Protein AF-A0A9D7SA95-F1 (afdb_monomer)

Solvent-accessible surface area (backbone atoms only — not comparable to full-atom values): 13653 Å² total; per-residue (Å²): 135,87,79,90,82,87,85,91,80,91,76,90,79,78,86,81,76,84,75,82,76,80,77,77,76,78,83,74,78,76,78,72,54,65,67,62,54,49,50,47,40,51,57,26,51,59,59,16,60,64,89,44,70,75,58,32,40,54,65,43,38,74,90,79,53,41,44,55,47,53,31,71,68,35,53,53,20,35,51,35,36,52,47,39,61,24,42,65,40,56,47,74,75,77,73,44,75,44,70,71,56,14,55,23,10,15,30,22,9,41,26,31,54,57,60,76,48,89,58,54,74,58,60,84,84,44,50,59,58,45,74,52,11,38,52,31,28,57,43,27,45,77,36,72,86,25,24,56,39,56,18,55,50,48,35,54,50,29,75,61,82,94,30,75,83,30,59,47,30,50,46,71,58,32,85,57,41,48,48,43,25,49,15,39,41,96,38,7,19,19,33,40,47,68,53,76,57,85,64,81,70,75,84,64,58,78,50,42,38,42,79,39,88,75,88,67,66,73,91,72,56,32,79,92,69,65,63,50,77,48,48,85,87,64,84,130

pLDDT: mean 85.28, std 20.69, range [30.77, 98.94]

Structure (mmCIF, N/CA/C/O backbone):
data_AF-A0A9D7SA95-F1
#
_entry.id   AF-A0A9D7SA95-F1
#
loop_
_atom_site.group_PDB
_atom_site.id
_atom_site.type_symbol
_atom_site.label_atom_id
_atom_site.label_alt_id
_atom_site.label_comp_id
_atom_site.label_asym_id
_atom_site.label_entity_id
_atom_site.label_seq_id
_atom_site.pdbx_PDB_ins_code
_atom_site.Cartn_x
_atom_site.Cartn_y
_atom_site.Cartn_z
_atom_site.occupancy
_atom_site.B_iso_or_equiv
_atom_site.auth_seq_id
_atom_site.auth_comp_id
_atom_site.auth_asym_id
_atom_site.auth_atom_id
_atom_site.pdbx_PDB_model_num
ATOM 1 N N . MET A 1 1 ? 19.873 -14.145 -106.146 1.00 33.25 1 MET A N 1
ATOM 2 C CA . MET A 1 1 ? 21.160 -14.873 -106.082 1.00 33.25 1 MET A CA 1
ATOM 3 C C . MET A 1 1 ? 21.864 -14.522 -104.780 1.00 33.25 1 MET A C 1
ATOM 5 O O . MET A 1 1 ? 22.162 -13.354 -104.611 1.00 33.25 1 MET A O 1
ATOM 9 N N . ASN A 1 2 ? 22.111 -15.539 -103.937 1.00 33.34 2 ASN A N 1
ATOM 10 C CA . ASN A 1 2 ? 23.148 -15.664 -102.888 1.00 33.34 2 ASN A CA 1
ATOM 11 C C . ASN A 1 2 ? 23.186 -14.618 -101.747 1.00 33.34 2 ASN A C 1
ATOM 13 O O . ASN A 1 2 ? 23.214 -13.430 -101.999 1.00 33.34 2 ASN A O 1
ATOM 17 N N . LYS A 1 3 ? 23.291 -14.961 -100.457 1.00 33.97 3 LYS A N 1
ATOM 18 C CA . LYS A 1 3 ? 23.626 -16.220 -99.771 1.00 33.97 3 LYS A CA 1
ATOM 19 C C . LYS A 1 3 ? 23.174 -16.114 -98.302 1.00 33.97 3 LYS A C 1
ATOM 21 O O . LYS A 1 3 ? 23.322 -15.068 -97.682 1.00 33.97 3 LYS A O 1
ATOM 26 N N . PHE A 1 4 ? 22.688 -17.228 -97.762 1.00 34.56 4 PHE A N 1
ATOM 27 C CA . PHE A 1 4 ? 22.546 -17.507 -96.331 1.00 34.56 4 PHE A CA 1
ATOM 28 C C . PHE A 1 4 ? 23.917 -17.547 -95.625 1.00 34.56 4 PHE A C 1
ATOM 30 O O . PHE A 1 4 ? 24.853 -18.115 -96.188 1.00 34.56 4 PHE A O 1
ATOM 37 N N . ASN A 1 5 ? 24.001 -17.075 -94.371 1.00 35.66 5 ASN A N 1
ATOM 38 C CA . ASN A 1 5 ? 24.443 -17.914 -93.243 1.00 35.66 5 ASN A CA 1
ATOM 39 C C . ASN A 1 5 ? 24.203 -17.289 -91.850 1.00 35.66 5 ASN A C 1
AT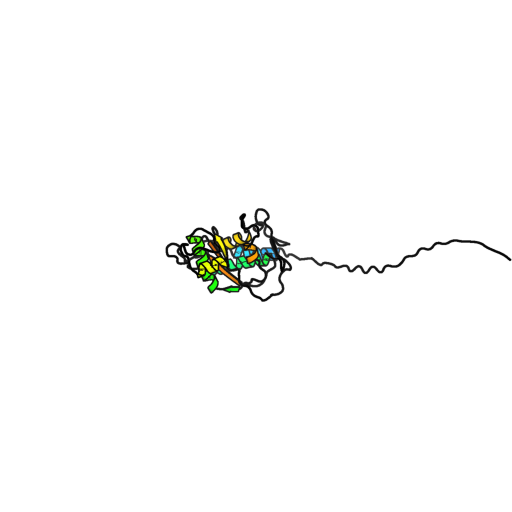OM 41 O O . ASN A 1 5 ? 24.350 -16.093 -91.638 1.00 35.66 5 ASN A O 1
ATOM 45 N N . LYS A 1 6 ? 23.812 -18.191 -90.940 1.00 36.66 6 LYS A N 1
ATOM 46 C CA . LYS A 1 6 ? 23.443 -18.102 -89.515 1.00 36.66 6 LYS A CA 1
ATOM 47 C C . LYS A 1 6 ? 24.425 -17.341 -88.610 1.00 36.66 6 LYS A C 1
ATOM 49 O O . LYS A 1 6 ? 25.623 -17.525 -88.763 1.00 36.66 6 LYS A O 1
ATOM 54 N N . LEU A 1 7 ? 23.910 -16.756 -87.519 1.00 33.06 7 LEU A N 1
ATOM 55 C CA . LEU A 1 7 ? 24.269 -17.194 -86.159 1.00 33.06 7 LEU A CA 1
ATOM 56 C C . LEU A 1 7 ? 23.206 -16.775 -85.123 1.00 33.06 7 LEU A C 1
ATOM 58 O O . LEU A 1 7 ? 22.694 -15.662 -85.137 1.00 33.06 7 LEU A O 1
ATOM 62 N N . ILE A 1 8 ? 22.861 -17.734 -84.264 1.00 34.56 8 ILE A N 1
ATOM 63 C CA . ILE A 1 8 ? 21.904 -17.664 -83.155 1.00 34.56 8 ILE A CA 1
ATOM 64 C C . ILE A 1 8 ? 22.602 -17.023 -81.951 1.00 34.56 8 ILE A C 1
ATOM 66 O O . ILE A 1 8 ? 23.692 -17.455 -81.584 1.00 34.56 8 ILE A O 1
ATOM 70 N N . GLY A 1 9 ? 21.954 -16.047 -81.316 1.00 30.77 9 GLY A N 1
ATOM 71 C CA . GLY A 1 9 ? 22.380 -15.462 -80.047 1.00 30.77 9 GLY A CA 1
ATOM 72 C C . GLY A 1 9 ? 21.165 -15.194 -79.169 1.00 30.77 9 GLY A C 1
ATOM 73 O O . GLY A 1 9 ? 20.436 -14.231 -79.382 1.00 30.77 9 GLY A O 1
ATOM 74 N N . ILE A 1 10 ? 20.931 -16.087 -78.209 1.00 37.72 10 ILE A N 1
ATOM 75 C CA . ILE A 1 10 ? 19.968 -15.916 -77.121 1.00 37.72 10 ILE A CA 1
ATOM 76 C C . ILE A 1 10 ? 20.568 -14.896 -76.151 1.00 37.72 10 ILE A C 1
ATOM 78 O O . ILE A 1 10 ? 21.635 -15.142 -75.594 1.00 37.72 10 ILE A O 1
ATOM 82 N N . LEU A 1 11 ? 19.880 -13.779 -75.922 1.00 34.06 11 LEU A N 1
ATOM 83 C CA . LEU A 1 11 ? 20.177 -12.868 -74.820 1.00 34.06 11 LEU A CA 1
ATOM 84 C C . LEU A 1 11 ? 18.916 -12.687 -73.976 1.00 34.06 11 LEU A C 1
ATOM 86 O O . LEU A 1 11 ? 18.024 -11.906 -74.292 1.00 34.06 11 LEU A O 1
ATOM 90 N N . PHE A 1 12 ? 18.874 -13.448 -72.882 1.00 37.00 12 PHE A N 1
ATOM 91 C CA . PHE A 1 12 ? 18.184 -13.047 -71.665 1.00 37.00 12 PHE A CA 1
ATOM 92 C C . PHE A 1 12 ? 18.859 -11.779 -71.140 1.00 37.00 12 PHE A C 1
ATOM 94 O O . PHE A 1 12 ? 20.073 -11.779 -70.952 1.00 37.00 12 PHE A O 1
ATOM 101 N N . ASN A 1 13 ? 18.090 -10.730 -70.852 1.00 33.22 13 ASN A N 1
ATOM 102 C CA . ASN A 1 13 ? 18.482 -9.777 -69.820 1.00 33.22 13 ASN A CA 1
ATOM 103 C C . ASN A 1 13 ? 17.261 -9.091 -69.191 1.00 33.22 13 ASN A C 1
ATOM 105 O O . ASN A 1 13 ? 16.718 -8.120 -69.701 1.00 33.22 13 ASN A O 1
ATOM 109 N N . SER A 1 14 ? 16.862 -9.681 -68.063 1.00 35.41 14 SER A N 1
ATOM 110 C CA . SER A 1 14 ? 16.785 -9.021 -66.756 1.00 35.41 14 SER A CA 1
ATOM 111 C C . SER A 1 14 ? 15.853 -7.813 -66.622 1.00 35.41 14 SER A C 1
ATOM 113 O O . SER A 1 14 ? 16.234 -6.664 -66.821 1.00 35.41 14 SER A O 1
ATOM 115 N N . ILE A 1 15 ? 14.639 -8.103 -66.146 1.00 37.72 15 ILE A N 1
ATOM 116 C CA . ILE A 1 15 ? 13.757 -7.147 -65.471 1.00 37.72 15 ILE A CA 1
ATOM 117 C C . ILE A 1 15 ? 14.496 -6.614 -64.236 1.00 37.72 15 ILE A C 1
ATOM 119 O O . ILE A 1 15 ? 14.761 -7.357 -63.290 1.00 37.72 15 ILE A O 1
ATOM 123 N N . VAL A 1 16 ? 14.829 -5.325 -64.243 1.00 37.19 16 VAL A N 1
ATOM 124 C CA . VAL A 1 16 ? 15.347 -4.618 -63.069 1.00 37.19 16 VAL A CA 1
ATOM 125 C C . VAL A 1 16 ? 14.179 -4.390 -62.110 1.00 37.19 16 VAL A C 1
ATOM 127 O O . VAL A 1 16 ? 13.386 -3.467 -62.285 1.00 37.19 16 VAL A O 1
ATOM 130 N N . PHE A 1 17 ? 14.053 -5.238 -61.090 1.00 36.75 17 PHE A N 1
ATOM 131 C CA . PHE A 1 17 ? 13.235 -4.923 -59.924 1.00 36.75 17 PHE A CA 1
ATOM 132 C C . PHE A 1 17 ? 13.965 -3.855 -59.103 1.00 36.75 17 PHE A C 1
ATOM 134 O O . PHE A 1 17 ? 14.974 -4.139 -58.458 1.00 36.75 17 PHE A O 1
ATOM 141 N N . PHE A 1 18 ? 13.446 -2.627 -59.105 1.00 38.22 18 PHE A N 1
ATOM 142 C CA . PHE A 1 18 ? 13.780 -1.635 -58.084 1.00 38.22 18 PHE A CA 1
ATOM 143 C C . PHE A 1 18 ? 13.200 -2.113 -56.747 1.00 38.22 18 PHE A C 1
ATOM 145 O O . PHE A 1 18 ? 12.077 -1.785 -56.367 1.00 38.22 18 PHE A O 1
ATOM 152 N N . GLY A 1 19 ? 13.962 -2.948 -56.044 1.00 35.47 19 GLY A N 1
ATOM 153 C CA . GLY A 1 19 ? 13.699 -3.284 -54.655 1.00 35.47 19 GLY A CA 1
ATOM 154 C C . GLY A 1 19 ? 13.978 -2.064 -53.787 1.00 35.47 19 GLY A C 1
ATOM 155 O O . GLY A 1 19 ? 15.113 -1.839 -53.380 1.00 35.47 19 GLY A O 1
ATOM 156 N N . PHE A 1 20 ? 12.948 -1.273 -53.491 1.00 41.06 20 PHE A N 1
ATOM 157 C CA . PHE A 1 20 ? 12.983 -0.360 -52.352 1.00 41.06 20 PHE A CA 1
ATOM 158 C C . PHE A 1 20 ? 12.983 -1.214 -51.078 1.00 41.06 20 PHE A C 1
ATOM 160 O O . PHE A 1 20 ? 11.934 -1.577 -50.549 1.00 41.06 20 PHE A O 1
ATOM 167 N N . SER A 1 21 ? 14.167 -1.572 -50.584 1.00 41.41 21 SER A N 1
ATOM 168 C CA . SER A 1 21 ? 14.307 -2.048 -49.214 1.00 41.41 21 SER A CA 1
ATOM 169 C C . SER A 1 21 ? 14.112 -0.847 -48.290 1.00 41.41 21 SER A C 1
ATOM 171 O O . SER A 1 21 ? 15.043 -0.072 -48.065 1.00 41.41 21 SER A O 1
ATOM 173 N N . LEU A 1 22 ? 12.899 -0.665 -47.760 1.00 40.03 22 LEU A N 1
ATOM 174 C CA . LEU A 1 22 ? 12.733 0.123 -46.543 1.00 40.03 22 LEU A CA 1
ATOM 175 C C . LEU A 1 22 ? 13.435 -0.635 -45.415 1.00 40.03 22 LEU A C 1
ATOM 177 O O . LEU A 1 22 ? 12.872 -1.539 -44.799 1.00 40.03 22 LEU A O 1
ATOM 181 N N . SER A 1 23 ? 14.680 -0.263 -45.148 1.00 40.78 23 SER A N 1
ATOM 182 C CA . SER A 1 23 ? 15.370 -0.625 -43.919 1.00 40.78 23 SER A CA 1
ATOM 183 C C . SER A 1 23 ? 14.670 0.111 -42.777 1.00 40.78 23 SER A C 1
ATOM 185 O O . SER A 1 23 ? 15.018 1.243 -42.450 1.00 40.78 23 SER A O 1
ATOM 187 N N . TYR A 1 24 ? 13.651 -0.502 -42.174 1.00 36.47 24 TYR A N 1
ATOM 188 C CA . TYR A 1 24 ? 13.193 -0.087 -40.853 1.00 36.47 24 TYR A CA 1
ATOM 189 C C . TYR A 1 24 ? 14.304 -0.453 -39.867 1.00 36.47 24 TYR A C 1
ATOM 191 O O . TYR A 1 24 ? 14.357 -1.561 -39.334 1.00 36.47 24 TYR A O 1
ATOM 199 N N . THR A 1 25 ? 15.240 0.465 -39.644 1.00 36.72 25 THR A N 1
ATOM 200 C CA . THR A 1 25 ? 16.120 0.392 -38.484 1.00 36.72 25 THR A CA 1
ATOM 201 C C . THR A 1 25 ? 15.257 0.648 -37.257 1.00 36.72 25 THR A C 1
ATOM 203 O O . THR A 1 25 ? 14.974 1.782 -36.877 1.00 36.72 25 THR A O 1
ATOM 206 N N . TYR A 1 26 ? 14.795 -0.431 -36.627 1.00 37.78 26 TYR A N 1
ATOM 207 C CA . TYR A 1 26 ? 14.307 -0.364 -35.260 1.00 37.78 26 TYR A CA 1
ATOM 208 C C . TYR A 1 26 ? 15.508 -0.009 -34.379 1.00 37.78 26 TYR A C 1
ATOM 210 O O . TYR A 1 26 ? 16.288 -0.870 -33.976 1.00 37.78 26 TYR A O 1
ATOM 218 N N . SER A 1 27 ? 15.712 1.288 -34.141 1.00 40.12 27 SER A N 1
ATOM 219 C CA . SER A 1 27 ? 16.644 1.754 -33.122 1.00 40.12 27 SER A CA 1
ATOM 220 C C . SER A 1 27 ? 16.057 1.397 -31.761 1.00 40.12 27 SER A C 1
ATOM 222 O O . SER A 1 27 ? 15.297 2.159 -31.167 1.00 40.12 27 SER A O 1
ATOM 224 N N . GLN A 1 28 ? 16.373 0.200 -31.278 1.00 43.66 28 GLN A N 1
ATOM 225 C CA . GLN A 1 28 ? 16.179 -0.173 -29.883 1.00 43.66 28 GLN A CA 1
ATOM 226 C C . GLN A 1 28 ? 17.533 -0.250 -29.187 1.00 43.66 28 GLN A C 1
ATOM 228 O O . GLN A 1 28 ? 17.882 -1.253 -28.578 1.00 43.66 28 GLN A O 1
ATOM 233 N N . SER A 1 29 ? 18.311 0.831 -29.232 1.00 44.84 29 SER A N 1
ATOM 234 C CA . SER A 1 29 ? 19.284 1.050 -28.164 1.00 44.84 29 SER A CA 1
ATOM 235 C C . SER A 1 29 ? 18.560 1.759 -27.021 1.00 44.84 29 SER A C 1
ATOM 237 O O . SER A 1 29 ? 18.687 2.969 -26.826 1.00 44.84 29 SER A O 1
ATOM 239 N N . SER A 1 30 ? 17.747 1.025 -26.258 1.00 56.47 30 SER A N 1
ATOM 240 C CA . SER A 1 30 ? 17.409 1.486 -24.914 1.00 56.47 30 SER A CA 1
ATOM 241 C C . SER A 1 30 ? 18.709 1.456 -24.113 1.00 56.47 30 SER A C 1
ATOM 243 O O . SER A 1 30 ? 19.090 0.415 -23.581 1.00 56.47 30 SER A O 1
ATOM 245 N N . ASN A 1 31 ? 19.432 2.577 -24.094 1.00 58.66 31 ASN A N 1
ATOM 246 C CA . ASN A 1 31 ? 20.641 2.745 -23.298 1.00 58.66 31 ASN A CA 1
ATOM 247 C C . ASN A 1 31 ? 20.245 2.720 -21.819 1.00 58.66 31 ASN A C 1
ATOM 249 O O . ASN A 1 31 ? 20.000 3.754 -21.198 1.00 58.66 31 ASN A O 1
ATOM 253 N N . PHE A 1 32 ? 20.115 1.519 -21.260 1.00 68.38 32 PHE A N 1
ATOM 254 C CA . PHE A 1 32 ? 19.920 1.333 -19.834 1.00 68.38 32 PHE A CA 1
ATOM 255 C C . PHE A 1 32 ? 21.194 1.810 -19.130 1.00 68.38 32 PHE A C 1
ATOM 257 O O . PHE A 1 32 ? 22.234 1.162 -19.198 1.00 68.38 32 PHE A O 1
ATOM 264 N N . ASN A 1 33 ? 21.130 2.970 -18.480 1.00 85.00 33 ASN A N 1
ATOM 265 C CA . ASN A 1 33 ? 22.243 3.496 -17.699 1.00 85.00 33 ASN A CA 1
ATOM 266 C C . ASN A 1 33 ? 22.257 2.809 -16.326 1.00 85.00 33 ASN A C 1
ATOM 268 O O . ASN A 1 33 ? 21.423 3.115 -15.471 1.00 85.00 33 ASN A O 1
ATOM 272 N N . ARG A 1 34 ? 23.204 1.886 -16.122 1.00 88.25 34 ARG A N 1
ATOM 273 C CA . ARG A 1 34 ? 23.362 1.129 -14.872 1.00 88.25 34 ARG A CA 1
ATOM 274 C C . ARG A 1 34 ? 23.421 2.030 -13.636 1.00 88.25 34 ARG A C 1
ATOM 276 O O . ARG A 1 34 ? 22.787 1.703 -12.637 1.00 88.25 34 ARG A O 1
ATOM 283 N N . ASP A 1 35 ? 24.119 3.158 -13.715 1.00 90.94 35 ASP A N 1
ATOM 284 C CA . ASP A 1 35 ? 24.316 4.065 -12.581 1.00 90.94 35 ASP A CA 1
ATOM 285 C C . ASP A 1 35 ? 23.009 4.755 -12.191 1.00 90.94 35 ASP A C 1
ATOM 287 O O . ASP A 1 35 ? 22.700 4.876 -11.010 1.00 90.94 35 ASP A O 1
ATOM 291 N N . SER A 1 36 ? 22.174 5.118 -13.170 1.00 88.56 36 SER A N 1
ATOM 292 C CA . SER A 1 36 ? 20.834 5.656 -12.903 1.00 88.56 36 SER A CA 1
ATOM 293 C C . SER A 1 36 ? 19.919 4.622 -12.234 1.00 88.56 36 SER A C 1
ATOM 295 O O . SER A 1 36 ? 19.183 4.965 -11.306 1.00 88.56 36 SER A O 1
ATOM 297 N N . PHE A 1 37 ? 19.981 3.352 -12.657 1.00 90.56 37 PHE A N 1
ATOM 298 C CA . PHE A 1 37 ? 19.236 2.265 -12.006 1.00 90.56 37 PHE A CA 1
ATOM 299 C C . PHE A 1 37 ? 19.713 2.029 -10.573 1.00 90.56 37 PHE A C 1
ATOM 301 O O . PHE A 1 37 ? 18.886 1.900 -9.671 1.00 90.56 37 PHE A O 1
ATOM 308 N N . TYR A 1 38 ? 21.029 2.003 -10.365 1.00 92.12 38 TYR A N 1
ATOM 309 C CA . TYR A 1 38 ? 21.626 1.842 -9.044 1.00 92.12 38 TYR A CA 1
ATOM 310 C C . TYR A 1 38 ? 21.260 3.008 -8.120 1.00 92.12 38 TYR A C 1
ATOM 312 O O . TYR A 1 38 ? 20.755 2.787 -7.025 1.00 92.12 38 TYR A O 1
ATOM 320 N N . TYR A 1 39 ? 21.392 4.249 -8.591 1.00 93.62 39 TYR A N 1
ATOM 321 C CA . TYR A 1 39 ? 21.005 5.435 -7.830 1.00 93.62 39 TYR A CA 1
ATOM 322 C C . TYR A 1 39 ? 19.523 5.418 -7.437 1.00 93.62 39 TYR A C 1
ATOM 324 O O . TYR A 1 39 ? 19.180 5.749 -6.303 1.00 93.62 39 TYR A O 1
ATOM 332 N N . ASN A 1 40 ? 18.632 4.998 -8.342 1.00 93.50 40 ASN A N 1
ATOM 333 C CA . ASN A 1 40 ? 17.207 4.870 -8.038 1.00 93.50 40 ASN A CA 1
ATOM 334 C C . ASN A 1 40 ? 16.927 3.760 -7.007 1.00 93.50 40 ASN A C 1
ATOM 336 O O . ASN A 1 40 ? 16.061 3.928 -6.151 1.00 93.50 40 ASN A O 1
ATOM 340 N N . TYR A 1 41 ? 17.658 2.644 -7.068 1.00 96.25 41 TYR A N 1
ATOM 341 C CA . TYR A 1 41 ? 17.580 1.579 -6.066 1.00 96.25 41 TYR A CA 1
ATOM 342 C C . TYR A 1 41 ? 18.006 2.082 -4.681 1.00 96.25 41 TYR A C 1
ATOM 344 O O . TYR A 1 41 ? 17.222 1.993 -3.739 1.00 96.25 41 TYR A O 1
ATOM 352 N N . GLU A 1 42 ? 19.184 2.692 -4.566 1.00 96.94 42 GLU A N 1
ATOM 353 C CA . GLU A 1 42 ? 19.678 3.265 -3.307 1.00 96.94 42 GLU A CA 1
ATOM 354 C C . GLU A 1 42 ? 18.713 4.327 -2.759 1.00 96.94 42 GLU A C 1
ATOM 356 O O . GLU A 1 42 ? 18.257 4.258 -1.618 1.00 96.94 42 GLU A O 1
ATOM 361 N N . THR A 1 43 ? 18.325 5.284 -3.602 1.00 96.69 43 THR A N 1
ATOM 362 C CA . THR A 1 43 ? 17.532 6.441 -3.171 1.00 96.69 43 THR A CA 1
ATOM 363 C C . THR A 1 43 ? 16.091 6.074 -2.840 1.00 96.69 43 THR A C 1
ATOM 365 O O . THR A 1 43 ? 15.565 6.539 -1.833 1.00 96.69 43 THR A O 1
ATOM 368 N N . ASN A 1 44 ? 15.427 5.268 -3.677 1.00 97.06 44 ASN A N 1
ATOM 369 C CA . ASN A 1 44 ? 13.984 5.043 -3.563 1.00 97.06 44 ASN A CA 1
ATOM 370 C C . ASN A 1 44 ? 13.610 3.655 -3.054 1.00 97.06 44 ASN A C 1
ATOM 372 O O . ASN A 1 44 ? 12.585 3.537 -2.386 1.00 97.06 44 ASN A O 1
ATOM 376 N N . PHE A 1 45 ? 14.397 2.608 -3.316 1.00 97.88 45 PHE A N 1
ATOM 377 C CA . PHE A 1 45 ? 14.143 1.305 -2.702 1.00 97.88 45 PHE A CA 1
ATOM 378 C C . PHE A 1 45 ? 14.735 1.255 -1.294 1.00 97.88 45 PHE A C 1
ATOM 380 O O . PHE A 1 45 ? 13.973 1.122 -0.346 1.00 97.88 45 PHE A O 1
ATOM 387 N N . LEU A 1 46 ? 16.045 1.429 -1.112 1.00 97.88 46 LEU A N 1
ATOM 388 C CA . LEU A 1 46 ? 16.633 1.394 0.235 1.00 97.88 46 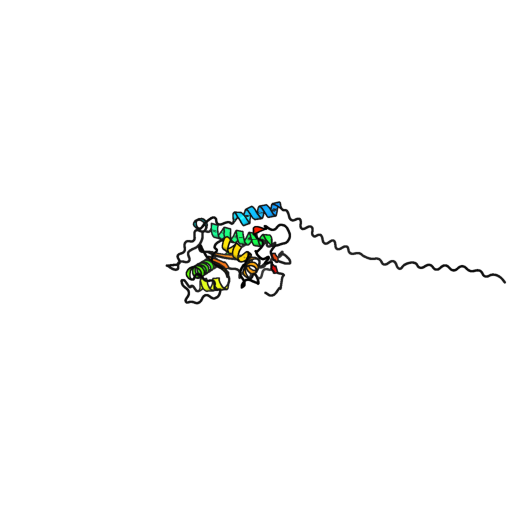LEU A CA 1
ATOM 389 C C . LEU A 1 46 ? 16.227 2.620 1.067 1.00 97.88 46 LEU A C 1
ATOM 391 O O . LEU A 1 46 ? 15.834 2.485 2.224 1.00 97.88 46 LEU A O 1
ATOM 395 N N . GLY A 1 47 ? 16.202 3.814 0.466 1.00 98.12 47 GLY A N 1
ATOM 396 C CA . GLY A 1 47 ? 15.784 5.039 1.163 1.00 98.12 47 GLY A CA 1
ATOM 397 C C . GLY A 1 47 ? 14.343 5.020 1.696 1.00 98.12 47 GLY A C 1
ATOM 398 O O . GLY A 1 47 ? 14.040 5.719 2.667 1.00 98.12 47 GLY A O 1
ATOM 399 N N . SER A 1 48 ? 13.472 4.171 1.139 1.00 98.38 48 SER A N 1
ATOM 400 C CA . SER A 1 48 ? 12.089 4.009 1.604 1.00 98.38 48 SER A CA 1
ATOM 401 C C . SER A 1 48 ? 11.890 2.881 2.621 1.00 98.38 48 SER A C 1
ATOM 403 O O . SER A 1 48 ? 10.760 2.467 2.885 1.00 98.38 48 SER A O 1
ATOM 405 N N . GLU A 1 49 ? 12.958 2.308 3.175 1.00 98.50 49 GLU A N 1
ATOM 406 C CA . GLU A 1 49 ? 12.847 1.326 4.259 1.00 98.50 49 GLU A CA 1
ATOM 407 C C . GLU A 1 49 ? 12.400 2.000 5.552 1.00 98.50 49 GLU A C 1
ATOM 409 O O . GLU A 1 49 ? 13.003 2.973 5.999 1.00 98.50 49 GLU A O 1
ATOM 414 N N . ILE A 1 50 ? 11.336 1.485 6.162 1.00 98.62 50 ILE A N 1
ATOM 415 C CA . ILE A 1 50 ? 10.919 1.857 7.518 1.00 98.62 50 ILE A CA 1
ATOM 416 C C . ILE A 1 50 ? 11.646 0.908 8.467 1.00 98.62 50 ILE A C 1
ATOM 418 O O . ILE A 1 50 ? 11.376 -0.291 8.445 1.00 98.62 50 ILE A O 1
ATOM 422 N N . LYS A 1 51 ? 12.592 1.434 9.244 1.00 97.31 51 LYS A N 1
ATOM 423 C CA . LYS A 1 51 ? 13.607 0.629 9.942 1.00 97.31 51 LYS A CA 1
ATOM 424 C C . LYS A 1 51 ? 13.027 -0.272 11.026 1.00 97.31 51 LYS A C 1
ATOM 426 O O . LYS A 1 51 ? 13.510 -1.379 11.230 1.00 97.31 51 LYS A O 1
ATOM 431 N N . ASP A 1 52 ? 12.002 0.210 11.713 1.00 97.88 52 ASP A N 1
ATOM 432 C CA . ASP A 1 52 ? 11.388 -0.459 12.851 1.00 97.88 52 ASP A CA 1
ATOM 433 C C . ASP A 1 52 ? 9.976 0.094 13.117 1.00 97.88 52 ASP A C 1
ATOM 435 O O . ASP A 1 52 ? 9.482 0.998 12.431 1.00 97.88 52 ASP A O 1
ATOM 439 N N . LEU A 1 53 ? 9.307 -0.470 14.125 1.00 97.56 53 LEU A N 1
ATOM 440 C CA . LEU A 1 53 ? 7.979 -0.027 14.550 1.00 97.56 53 LEU A CA 1
ATOM 441 C C . LEU A 1 53 ? 7.992 1.362 15.207 1.00 97.56 53 LEU A C 1
ATOM 443 O O . LEU A 1 53 ? 6.949 2.012 15.247 1.00 97.56 53 LEU A O 1
ATOM 447 N N . PHE A 1 54 ? 9.148 1.835 15.682 1.00 98.00 54 PHE A N 1
ATOM 448 C CA . PHE A 1 54 ? 9.285 3.188 16.215 1.00 98.00 54 PHE A CA 1
ATOM 449 C C . PHE A 1 54 ? 9.242 4.225 15.085 1.00 98.00 54 PHE A C 1
ATOM 451 O O . PHE A 1 54 ? 8.561 5.237 15.209 1.00 98.00 54 PHE A O 1
ATOM 458 N N . GLU A 1 55 ? 9.878 3.959 13.943 1.00 97.94 55 GLU A N 1
ATOM 459 C CA . GLU A 1 55 ? 9.769 4.810 12.755 1.00 97.94 55 GLU A CA 1
ATOM 460 C C . GLU A 1 55 ? 8.379 4.721 12.105 1.00 97.94 55 GLU A C 1
ATOM 462 O O . GLU A 1 55 ? 7.855 5.737 11.632 1.00 97.94 55 GLU A O 1
ATOM 467 N N . LEU A 1 56 ? 7.752 3.535 12.117 1.00 98.44 56 LEU A N 1
ATOM 468 C CA . LEU A 1 56 ? 6.346 3.388 11.728 1.00 98.44 56 LEU A CA 1
ATOM 469 C C . LEU A 1 56 ? 5.449 4.278 12.600 1.00 98.44 56 LEU A C 1
ATOM 471 O O . LEU A 1 56 ? 4.597 4.990 12.071 1.00 98.44 56 LEU A O 1
ATOM 475 N N . ASN A 1 57 ? 5.675 4.250 13.916 1.00 98.31 57 ASN A N 1
ATOM 476 C CA . ASN A 1 57 ? 4.945 4.999 14.936 1.00 98.31 57 ASN A CA 1
ATOM 477 C C . ASN A 1 57 ? 3.422 4.860 14.803 1.00 98.31 57 ASN A C 1
ATOM 479 O O . ASN A 1 57 ? 2.701 5.856 14.737 1.00 98.31 57 ASN A O 1
ATOM 483 N N . TRP A 1 58 ? 2.934 3.623 14.693 1.00 98.62 58 TRP A N 1
ATOM 484 C CA . TRP A 1 58 ? 1.497 3.385 14.668 1.00 98.62 58 TRP A CA 1
ATOM 485 C C . TRP A 1 58 ? 0.884 3.680 16.045 1.00 98.62 58 TRP A C 1
ATOM 487 O O . TRP A 1 58 ? 1.280 3.080 17.041 1.00 98.62 58 TRP A O 1
ATOM 497 N N . THR A 1 59 ? -0.089 4.590 16.099 1.00 98.56 59 THR A N 1
ATOM 498 C CA . THR A 1 59 ? -0.691 5.097 17.350 1.00 98.56 59 THR A CA 1
ATOM 499 C C . THR A 1 59 ? -2.000 4.405 17.744 1.00 98.56 59 THR A C 1
ATOM 501 O O . THR A 1 59 ? -2.648 4.804 18.712 1.00 98.56 59 THR A O 1
ATOM 504 N N . GLY A 1 60 ? -2.425 3.393 16.985 1.00 98.25 60 GLY A N 1
ATOM 505 C CA . GLY A 1 60 ? -3.699 2.711 17.200 1.00 98.25 60 GLY A CA 1
ATOM 506 C C . GLY A 1 60 ? -3.672 1.649 18.299 1.00 98.25 60 GLY A C 1
ATOM 507 O O . GLY A 1 60 ? -2.634 1.277 18.844 1.00 98.25 60 GLY A O 1
ATOM 508 N N . ASN A 1 61 ? -4.856 1.130 18.620 1.00 98.50 61 ASN A N 1
ATOM 509 C CA . ASN A 1 61 ? -5.060 0.113 19.641 1.00 98.50 61 ASN A CA 1
ATOM 510 C C . ASN A 1 61 ? -6.233 -0.809 19.271 1.00 98.50 61 ASN A C 1
ATOM 512 O O . ASN A 1 61 ? -7.374 -0.374 19.121 1.00 98.50 61 ASN A O 1
ATOM 516 N N . VAL A 1 62 ? -5.952 -2.111 19.168 1.00 98.56 62 VAL A N 1
ATOM 517 C CA . VAL A 1 62 ? -6.946 -3.140 18.808 1.00 98.56 62 VAL A CA 1
ATOM 518 C C . VAL A 1 62 ? -7.992 -3.366 19.899 1.00 98.56 62 VAL A C 1
ATOM 520 O O . VAL A 1 62 ? -9.126 -3.726 19.596 1.00 98.56 62 VAL A O 1
ATOM 523 N N . ASN A 1 63 ? -7.641 -3.196 21.172 1.00 98.19 63 ASN A N 1
ATOM 524 C CA . ASN A 1 63 ? -8.553 -3.480 22.279 1.00 98.19 63 ASN A CA 1
ATOM 525 C C . ASN A 1 63 ? -9.627 -2.404 22.424 1.00 98.19 63 ASN A C 1
ATOM 527 O O . ASN A 1 63 ? -10.773 -2.744 22.697 1.00 98.19 63 ASN A O 1
ATOM 531 N N . SER A 1 64 ? -9.273 -1.140 22.189 1.00 98.31 64 SER A N 1
ATOM 532 C CA . SER A 1 64 ? -10.208 -0.009 22.202 1.00 98.31 64 SER A CA 1
ATOM 533 C C . SER A 1 64 ? -10.722 0.388 20.814 1.00 98.31 64 SER A C 1
ATOM 535 O O . SER A 1 64 ? -11.448 1.369 20.700 1.00 98.31 64 SER A O 1
ATOM 537 N N . CYS A 1 65 ? -10.359 -0.356 19.764 1.00 98.56 65 CYS A N 1
ATOM 538 C CA . CYS A 1 65 ? -10.715 -0.067 18.372 1.00 98.56 65 CYS A CA 1
ATOM 539 C C . CYS A 1 65 ? -10.374 1.358 17.912 1.00 98.56 65 CYS A C 1
ATOM 541 O O . CYS A 1 65 ? -11.108 1.976 17.146 1.00 98.56 65 CYS A O 1
ATOM 543 N N . ILE A 1 66 ? -9.223 1.859 18.354 1.00 98.62 66 ILE A N 1
ATOM 544 C CA . ILE A 1 66 ? -8.664 3.128 17.890 1.00 98.62 66 ILE A CA 1
ATOM 545 C C . ILE A 1 66 ? -7.773 2.814 16.690 1.00 98.62 66 ILE A C 1
ATOM 547 O O . ILE A 1 66 ? -6.743 2.158 16.850 1.00 98.62 66 ILE A O 1
ATOM 551 N N . SER A 1 67 ? -8.148 3.241 15.483 1.00 98.38 67 SER A N 1
ATOM 552 C CA . SER A 1 67 ? -7.356 2.968 14.271 1.00 98.38 67 SER A CA 1
ATOM 553 C C . SER A 1 67 ? -5.999 3.670 14.298 1.00 98.38 67 SER A C 1
ATOM 555 O O . SER A 1 67 ? -5.003 3.095 13.843 1.00 98.38 67 SER A O 1
ATOM 557 N N . GLY A 1 68 ? -5.943 4.845 14.929 1.00 98.00 68 GLY A N 1
ATOM 558 C CA . GLY A 1 68 ? -4.738 5.658 15.056 1.00 98.00 68 GLY A CA 1
ATOM 559 C C . GLY A 1 68 ? -4.257 6.152 13.696 1.00 98.00 68 GLY A C 1
ATOM 560 O O . GLY A 1 68 ? -5.043 6.317 12.772 1.00 98.00 68 GLY A O 1
ATOM 561 N N . SER A 1 69 ? -2.956 6.366 13.572 1.00 97.56 69 SER A N 1
ATOM 562 C CA . SER A 1 69 ? -2.268 6.711 12.328 1.00 97.56 69 SER A CA 1
ATOM 563 C C . SER A 1 69 ? -0.836 6.186 12.383 1.00 97.56 69 SER A C 1
ATOM 565 O O . SER A 1 69 ? -0.367 5.794 13.452 1.00 97.56 69 SER A O 1
ATOM 567 N N . ILE A 1 70 ? -0.127 6.184 11.257 1.00 98.00 70 ILE A N 1
ATOM 568 C CA . ILE A 1 70 ? 1.336 6.029 11.238 1.00 98.00 70 ILE A CA 1
ATOM 569 C C . ILE A 1 70 ? 2.000 7.404 11.115 1.00 98.00 70 ILE A C 1
ATOM 571 O O . ILE A 1 70 ? 1.334 8.412 10.863 1.00 98.00 70 ILE A O 1
ATOM 575 N N . SER A 1 71 ? 3.318 7.476 11.302 1.00 97.12 71 SER A N 1
ATOM 576 C CA . SER A 1 71 ? 4.039 8.739 11.131 1.00 97.12 71 SER A CA 1
ATOM 577 C C . SER A 1 71 ? 3.945 9.251 9.688 1.00 97.12 71 SER A C 1
ATOM 579 O O . SER A 1 71 ? 3.927 8.477 8.727 1.00 97.12 71 SER A O 1
ATOM 581 N N . LYS A 1 72 ? 3.984 10.579 9.516 1.00 95.69 72 LYS A N 1
ATOM 582 C CA . LYS A 1 72 ? 4.097 11.211 8.190 1.00 95.69 72 LYS A CA 1
ATOM 583 C C . LYS A 1 72 ? 5.278 10.642 7.392 1.00 95.69 72 LYS A C 1
ATOM 585 O O . LYS A 1 72 ? 5.134 10.312 6.220 1.00 95.69 72 LYS A O 1
ATOM 590 N N . LYS A 1 73 ? 6.418 10.437 8.059 1.00 96.94 73 LYS A N 1
ATOM 591 C CA . LYS A 1 73 ? 7.620 9.845 7.462 1.00 96.94 73 LYS A CA 1
ATOM 592 C C . LYS A 1 73 ? 7.380 8.415 6.964 1.00 96.94 73 LYS A C 1
ATOM 594 O O . LYS A 1 73 ? 7.854 8.050 5.892 1.00 96.94 73 LYS A O 1
ATOM 599 N N . ALA A 1 74 ? 6.646 7.599 7.719 1.00 97.75 74 ALA A N 1
ATOM 600 C CA . ALA A 1 74 ? 6.288 6.249 7.299 1.00 97.75 74 ALA A CA 1
ATOM 601 C C . ALA A 1 74 ? 5.351 6.263 6.081 1.00 97.75 74 ALA A C 1
ATOM 603 O O . ALA A 1 74 ? 5.582 5.504 5.140 1.00 97.75 74 ALA A O 1
ATOM 604 N N . HIS A 1 75 ? 4.357 7.157 6.047 1.00 95.88 75 HIS A N 1
ATOM 605 C CA . HIS A 1 75 ? 3.509 7.355 4.865 1.00 95.88 75 HIS A CA 1
ATOM 606 C C . HIS A 1 75 ? 4.323 7.751 3.625 1.00 95.88 75 HIS A C 1
ATOM 608 O O . HIS A 1 75 ? 4.185 7.125 2.573 1.00 95.88 75 HIS A O 1
ATOM 614 N N . GLU A 1 76 ? 5.212 8.740 3.748 1.00 96.31 76 GLU A N 1
ATOM 615 C CA . GLU A 1 76 ? 6.091 9.186 2.657 1.00 96.31 76 GLU A CA 1
ATOM 616 C C . GLU A 1 76 ? 6.955 8.036 2.127 1.00 96.31 76 GLU A C 1
ATOM 618 O O . GLU A 1 76 ? 7.065 7.845 0.916 1.00 96.31 76 GLU A O 1
ATOM 623 N N . LYS A 1 77 ? 7.498 7.201 3.021 1.00 98.25 77 LYS A N 1
ATOM 624 C CA . LYS A 1 77 ? 8.263 6.005 2.645 1.00 98.25 77 LYS A CA 1
ATOM 625 C C . LYS A 1 77 ? 7.408 4.948 1.941 1.00 98.25 77 LYS A C 1
ATOM 627 O O . LYS A 1 77 ? 7.865 4.350 0.969 1.00 98.25 77 LYS A O 1
ATOM 632 N N . ILE A 1 78 ? 6.161 4.723 2.356 1.00 98.19 78 ILE A N 1
ATOM 633 C CA . ILE A 1 78 ? 5.247 3.809 1.645 1.00 98.19 78 ILE A CA 1
ATOM 634 C C . ILE A 1 78 ? 5.007 4.302 0.212 1.00 98.19 78 ILE A C 1
ATOM 636 O O . ILE A 1 78 ? 5.145 3.527 -0.737 1.00 98.19 78 ILE A O 1
ATOM 640 N N . LEU A 1 79 ? 4.720 5.593 0.031 1.00 97.00 79 LEU A N 1
ATOM 641 C CA . LEU A 1 79 ? 4.558 6.185 -1.300 1.00 97.00 79 LEU A CA 1
ATOM 642 C C . LEU A 1 79 ? 5.838 6.105 -2.129 1.00 97.00 79 LEU A C 1
ATOM 644 O O . LEU A 1 79 ? 5.785 5.733 -3.301 1.00 97.00 79 LEU A O 1
ATOM 648 N N . GLN A 1 80 ? 6.992 6.389 -1.527 1.00 97.88 80 GLN A N 1
ATOM 649 C CA . GLN A 1 80 ? 8.291 6.284 -2.187 1.00 97.88 80 GLN A CA 1
ATOM 650 C C . GLN A 1 80 ? 8.580 4.843 -2.639 1.00 97.88 80 GLN A C 1
ATOM 652 O O . GLN A 1 80 ? 9.094 4.634 -3.740 1.00 97.88 80 GLN A O 1
ATOM 657 N N . ARG A 1 81 ? 8.175 3.836 -1.852 1.00 98.44 81 ARG A N 1
ATOM 658 C CA . ARG A 1 81 ? 8.269 2.420 -2.234 1.00 98.44 81 ARG A CA 1
ATOM 659 C C . ARG A 1 81 ? 7.403 2.102 -3.451 1.00 98.44 81 ARG A C 1
ATOM 661 O O . ARG A 1 81 ? 7.877 1.450 -4.382 1.00 98.44 81 ARG A O 1
ATOM 668 N N . ILE A 1 82 ? 6.150 2.564 -3.466 1.00 98.00 82 ILE A N 1
ATOM 669 C CA . ILE A 1 82 ? 5.245 2.398 -4.617 1.00 98.00 82 ILE A CA 1
ATOM 670 C C . ILE A 1 82 ? 5.844 3.087 -5.848 1.00 98.00 82 ILE A C 1
ATOM 672 O O . ILE A 1 82 ? 5.908 2.486 -6.922 1.00 98.00 82 ILE A O 1
ATOM 676 N N . PHE A 1 83 ? 6.329 4.320 -5.688 1.00 96.94 83 PHE A N 1
ATOM 677 C CA . PHE A 1 83 ? 6.976 5.081 -6.750 1.00 96.94 83 PHE A CA 1
ATOM 678 C C . PHE A 1 83 ? 8.168 4.323 -7.331 1.00 96.94 83 PHE A C 1
ATOM 680 O O . PHE A 1 83 ? 8.229 4.136 -8.544 1.00 96.94 83 PHE A O 1
ATOM 687 N N . TYR A 1 84 ? 9.055 3.786 -6.493 1.00 97.44 84 TYR A N 1
ATOM 688 C CA . TYR A 1 84 ? 10.173 2.968 -6.951 1.00 97.44 84 TYR A CA 1
ATOM 689 C C . TYR A 1 84 ? 9.718 1.809 -7.856 1.00 97.44 84 TYR A C 1
ATOM 691 O O . TYR A 1 84 ? 10.185 1.693 -8.992 1.00 97.44 84 TYR A O 1
ATOM 699 N N . PHE A 1 85 ? 8.756 0.990 -7.418 1.00 97.38 85 PHE A N 1
ATOM 700 C CA . PHE A 1 85 ? 8.273 -0.135 -8.230 1.00 97.38 85 PHE A CA 1
ATOM 701 C C . PHE A 1 85 ? 7.632 0.315 -9.543 1.00 97.38 85 PHE A C 1
ATOM 703 O O . PHE A 1 85 ? 7.794 -0.341 -10.573 1.00 97.38 85 PHE A O 1
ATOM 710 N N . ARG A 1 86 ? 6.941 1.455 -9.529 1.00 95.00 86 ARG A N 1
ATOM 711 C CA . ARG A 1 86 ? 6.374 2.072 -10.730 1.00 95.00 86 ARG A CA 1
ATOM 712 C C . ARG A 1 86 ? 7.474 2.547 -11.686 1.00 95.00 86 ARG A C 1
ATOM 714 O O . ARG A 1 86 ? 7.394 2.262 -12.881 1.00 95.00 86 ARG A O 1
ATOM 721 N N . THR A 1 87 ? 8.554 3.152 -11.187 1.00 93.62 87 THR A N 1
ATOM 722 C CA . THR A 1 87 ? 9.684 3.577 -12.036 1.00 93.62 87 THR A CA 1
ATOM 723 C C . THR A 1 87 ? 10.408 2.406 -12.700 1.00 93.62 87 THR A C 1
ATOM 725 O O . THR A 1 87 ? 10.812 2.549 -13.855 1.00 93.62 87 THR A O 1
ATOM 728 N N . LEU A 1 88 ? 10.506 1.242 -12.038 1.00 93.69 88 LEU A N 1
ATOM 729 C CA . LEU A 1 88 ? 11.113 0.034 -12.619 1.00 93.69 88 LEU A CA 1
ATOM 730 C C . LEU A 1 88 ? 10.427 -0.400 -13.912 1.00 93.69 88 LEU A C 1
ATOM 732 O O . LEU A 1 88 ? 11.083 -0.909 -14.816 1.00 93.69 88 LEU A O 1
ATOM 736 N N . VAL A 1 89 ? 9.116 -0.187 -14.011 1.00 93.06 89 VAL A N 1
ATOM 737 C CA . VAL A 1 89 ? 8.319 -0.554 -15.185 1.00 93.06 89 VAL A CA 1
ATOM 738 C C . VAL A 1 89 ? 8.047 0.629 -16.114 1.00 93.06 89 VAL A C 1
ATOM 740 O O . VAL A 1 89 ? 7.183 0.539 -16.977 1.00 93.06 89 VAL A O 1
ATOM 743 N N . GLY A 1 90 ? 8.770 1.742 -15.949 1.00 90.62 90 GLY A N 1
ATOM 744 C CA . GLY A 1 90 ? 8.669 2.923 -16.809 1.00 90.62 90 GLY A CA 1
ATOM 745 C C . GLY A 1 90 ? 7.552 3.907 -16.443 1.00 90.62 90 GLY A C 1
ATOM 746 O O . GLY A 1 90 ? 7.321 4.858 -17.185 1.00 90.62 90 GLY A O 1
ATOM 747 N N . LEU A 1 91 ? 6.876 3.732 -15.304 1.00 90.00 91 LEU A N 1
ATOM 748 C CA . LEU A 1 91 ? 5.862 4.663 -14.800 1.00 90.00 91 LEU A CA 1
ATOM 749 C C . LEU A 1 91 ? 6.522 5.701 -13.883 1.00 90.00 91 LEU A C 1
ATOM 751 O O . LEU A 1 91 ? 6.739 5.451 -12.701 1.00 90.00 91 LEU A O 1
ATOM 755 N N . LYS A 1 92 ? 6.852 6.872 -14.437 1.00 86.88 92 LYS A N 1
ATOM 756 C CA . LYS A 1 92 ? 7.634 7.920 -13.748 1.00 86.88 92 LYS A CA 1
ATOM 757 C C . LYS A 1 92 ? 6.818 9.137 -13.302 1.00 86.88 92 LYS A C 1
ATOM 759 O O . LYS A 1 92 ? 7.400 10.135 -12.888 1.00 86.88 92 LYS A O 1
ATOM 764 N N . LYS A 1 93 ? 5.485 9.085 -13.402 1.00 85.19 93 LYS A N 1
ATOM 765 C CA . LYS A 1 93 ? 4.638 10.184 -12.923 1.00 85.19 93 LYS A CA 1
ATOM 766 C C . LYS A 1 93 ? 4.788 10.318 -11.403 1.00 85.19 93 LYS A C 1
ATOM 768 O O . LYS A 1 93 ? 4.821 9.305 -10.703 1.00 85.19 93 LYS A O 1
ATOM 773 N N . HIS A 1 94 ? 4.858 11.560 -10.925 1.00 85.38 94 HIS A N 1
ATOM 774 C CA . HIS A 1 94 ? 4.750 11.872 -9.504 1.00 85.38 94 HIS A CA 1
ATOM 775 C C . HIS A 1 94 ? 3.465 11.271 -8.916 1.00 85.38 94 HIS A C 1
ATOM 777 O O . HIS A 1 94 ? 2.443 11.211 -9.606 1.00 85.38 94 HIS A O 1
ATOM 783 N N . LEU A 1 95 ? 3.546 10.794 -7.673 1.00 90.50 95 LEU A N 1
ATOM 784 C CA . LEU A 1 95 ? 2.406 10.207 -6.983 1.00 90.50 95 LEU A CA 1
ATOM 785 C C . LEU A 1 95 ? 1.740 11.241 -6.091 1.00 90.50 95 LEU A C 1
ATOM 787 O O . LEU A 1 95 ? 2.403 11.879 -5.282 1.00 90.50 95 LEU A O 1
ATOM 791 N N . GLU A 1 96 ? 0.429 11.348 -6.223 1.00 89.81 96 GLU A N 1
ATOM 792 C CA . GLU A 1 96 ? -0.406 12.145 -5.339 1.00 89.81 96 GLU A CA 1
ATOM 793 C C . GLU A 1 96 ? -0.904 11.298 -4.171 1.00 89.81 96 GLU A C 1
ATOM 795 O O . GLU A 1 96 ? -1.042 10.073 -4.271 1.00 89.81 96 GLU A O 1
ATOM 800 N N . PHE A 1 97 ? -1.196 11.972 -3.066 1.00 86.25 97 PHE A N 1
ATOM 801 C CA . PHE A 1 97 ? -1.659 11.350 -1.838 1.00 86.25 97 PHE A CA 1
ATOM 802 C C . PHE A 1 97 ? -2.951 11.988 -1.362 1.00 86.25 97 PHE A C 1
ATOM 804 O O . PHE A 1 97 ? -3.105 13.206 -1.425 1.00 86.25 97 PHE A O 1
ATOM 811 N N . ASP A 1 98 ? -3.861 11.153 -0.873 1.00 88.19 98 ASP A N 1
ATOM 812 C CA . ASP A 1 98 ? -5.105 11.599 -0.259 1.00 88.19 98 ASP A CA 1
ATOM 813 C C . ASP A 1 98 ? -5.140 11.219 1.219 1.00 88.19 98 ASP A C 1
ATOM 815 O O . ASP A 1 98 ? -5.058 10.034 1.575 1.00 88.19 98 ASP A O 1
ATOM 819 N N . GLU A 1 99 ? -5.249 12.230 2.074 1.00 91.12 99 GLU A N 1
ATOM 820 C CA . GLU A 1 99 ? -5.272 12.060 3.522 1.00 91.12 99 GLU A CA 1
ATOM 821 C C . GLU A 1 99 ? -6.588 11.431 4.002 1.00 91.12 99 GLU A C 1
ATOM 823 O O . GLU A 1 99 ? -6.561 10.534 4.845 1.00 91.12 99 GLU A O 1
ATOM 828 N N . GLU A 1 100 ? -7.729 11.799 3.410 1.00 93.62 100 GLU A N 1
ATOM 829 C CA . GLU A 1 100 ? -9.041 11.265 3.796 1.00 93.62 100 GLU A CA 1
ATOM 830 C C . GLU A 1 100 ? -9.094 9.750 3.566 1.00 93.62 100 GLU A C 1
ATOM 832 O O . GLU A 1 100 ? -9.385 8.971 4.477 1.00 93.62 100 GLU A O 1
ATOM 837 N N . TYR A 1 101 ? -8.702 9.305 2.370 1.00 96.00 101 TYR A N 1
ATOM 838 C CA . TYR A 1 101 ? -8.656 7.875 2.056 1.00 96.00 101 TYR A CA 1
ATOM 839 C C . TYR A 1 101 ? -7.587 7.125 2.853 1.00 96.00 101 TYR A C 1
ATOM 841 O O . TYR A 1 101 ? -7.683 5.904 2.995 1.00 96.00 101 TYR A O 1
ATOM 849 N N . SER A 1 102 ? -6.580 7.814 3.393 1.00 96.62 102 SER A N 1
ATOM 850 C CA . SER A 1 102 ? -5.592 7.186 4.274 1.00 96.62 102 SER A CA 1
ATOM 851 C C . SER A 1 102 ? -6.180 6.865 5.639 1.00 96.62 102 SER A C 1
ATOM 853 O O . SER A 1 102 ? -5.926 5.774 6.146 1.00 96.62 102 SER A O 1
ATOM 855 N N . ASN A 1 103 ? -7.056 7.721 6.171 1.00 98.00 103 ASN A N 1
ATOM 856 C CA . ASN A 1 103 ? -7.824 7.409 7.379 1.00 98.00 103 ASN A CA 1
ATOM 857 C C . ASN A 1 103 ? -8.718 6.178 7.162 1.00 98.00 103 ASN A C 1
ATOM 859 O O . ASN A 1 103 ? -8.735 5.268 7.988 1.00 98.00 103 ASN A O 1
ATOM 863 N N . TYR A 1 104 ? -9.375 6.067 6.002 1.00 98.62 104 TYR A N 1
ATOM 864 C CA . TYR A 1 104 ? -10.181 4.879 5.681 1.00 98.62 104 TYR A CA 1
ATOM 865 C C . TYR A 1 104 ? -9.321 3.618 5.535 1.00 98.62 104 TYR A C 1
ATOM 867 O O . TYR A 1 104 ? -9.690 2.543 6.010 1.00 98.62 104 TYR A O 1
ATOM 875 N N . CYS A 1 105 ? -8.142 3.733 4.919 1.00 98.69 105 CYS A N 1
ATOM 876 C CA . CYS A 1 105 ? -7.189 2.626 4.862 1.00 98.69 105 CYS A CA 1
ATOM 877 C C . CYS A 1 105 ? -6.679 2.231 6.255 1.00 98.69 105 CYS A C 1
ATOM 879 O O . CYS A 1 105 ? -6.413 1.057 6.494 1.00 98.69 105 CYS A O 1
ATOM 881 N N . GLN A 1 106 ? -6.536 3.183 7.174 1.00 98.81 106 GLN A N 1
ATOM 882 C CA . GLN A 1 106 ? -6.086 2.922 8.536 1.00 98.81 106 GLN A CA 1
ATOM 883 C C . GLN A 1 106 ? -7.146 2.164 9.344 1.00 98.81 106 GLN A C 1
ATOM 885 O O . GLN A 1 106 ? -6.804 1.209 10.046 1.00 98.81 106 GLN A O 1
ATOM 890 N N . ASP A 1 107 ? -8.426 2.502 9.166 1.00 98.88 107 ASP A N 1
ATOM 891 C CA . ASP A 1 107 ? -9.549 1.710 9.678 1.00 98.88 107 ASP A CA 1
ATOM 892 C C . ASP A 1 107 ? -9.531 0.284 9.108 1.00 98.88 107 ASP A C 1
ATOM 894 O O . ASP A 1 107 ? -9.633 -0.689 9.856 1.00 98.88 107 ASP A O 1
ATOM 898 N N . ALA A 1 108 ? -9.333 0.138 7.792 1.00 98.88 108 ALA A N 1
ATOM 899 C CA . ALA A 1 108 ? -9.250 -1.174 7.150 1.00 98.88 108 ALA A CA 1
ATOM 900 C C . ALA A 1 108 ? -8.078 -2.006 7.693 1.00 98.88 108 ALA A C 1
ATOM 902 O O . ALA A 1 108 ? -8.255 -3.179 8.014 1.00 98.88 108 ALA A O 1
ATOM 903 N N . ALA A 1 109 ? -6.891 -1.411 7.843 1.00 98.88 109 ALA A N 1
ATOM 904 C CA . ALA A 1 109 ? -5.731 -2.085 8.420 1.00 98.88 109 ALA A CA 1
ATOM 905 C C . ALA A 1 109 ? -6.022 -2.543 9.861 1.00 98.88 109 ALA A C 1
ATOM 907 O O . ALA A 1 109 ? -5.798 -3.706 10.199 1.00 98.88 109 ALA A O 1
ATOM 908 N N . LEU A 1 110 ? -6.622 -1.681 10.693 1.00 98.94 110 LEU A N 1
ATOM 909 C CA . LEU A 1 110 ? -7.040 -2.069 12.041 1.00 98.94 110 LEU A CA 1
ATOM 910 C C . LEU A 1 110 ? -8.013 -3.258 12.013 1.00 98.94 110 LEU A C 1
ATOM 912 O O . LEU A 1 110 ? -7.824 -4.193 12.789 1.00 98.94 110 LEU A O 1
ATOM 916 N N . MET A 1 111 ? -9.008 -3.255 11.122 1.00 98.88 111 MET A N 1
ATOM 917 C CA . MET A 1 111 ? -9.958 -4.364 10.965 1.00 98.88 111 MET A CA 1
ATOM 918 C C . MET A 1 111 ? -9.250 -5.680 10.611 1.00 98.88 111 MET A C 1
ATOM 920 O O . MET A 1 111 ? -9.505 -6.698 11.259 1.00 98.88 111 MET A O 1
ATOM 924 N N . MET A 1 112 ? -8.318 -5.670 9.650 1.00 98.88 112 MET A N 1
ATOM 925 C CA . MET A 1 112 ? -7.550 -6.870 9.282 1.00 98.88 112 MET A CA 1
ATOM 926 C C . MET A 1 112 ? -6.693 -7.368 10.455 1.00 98.88 112 MET A C 1
ATOM 928 O O . MET A 1 112 ? -6.681 -8.565 10.753 1.00 98.88 112 MET A O 1
ATOM 932 N N . LYS A 1 113 ? -6.012 -6.460 11.174 1.00 98.81 113 LYS A N 1
ATOM 933 C CA . LYS A 1 113 ? -5.219 -6.811 12.366 1.00 98.81 113 LYS A CA 1
ATOM 934 C C . LYS A 1 113 ? -6.095 -7.383 13.480 1.00 98.81 113 LYS A C 1
ATOM 936 O O . LYS A 1 113 ? -5.724 -8.390 14.075 1.00 98.81 113 LYS A O 1
ATOM 941 N N . ALA A 1 114 ? -7.227 -6.749 13.779 1.00 98.75 114 ALA A N 1
ATOM 942 C CA . ALA A 1 114 ? -8.094 -7.109 14.899 1.00 98.75 114 ALA A CA 1
ATOM 943 C C . ALA A 1 114 ? -8.713 -8.505 14.756 1.00 98.75 114 ALA A C 1
ATOM 945 O O . ALA A 1 114 ? -9.010 -9.140 15.766 1.00 98.75 114 ALA A O 1
ATOM 946 N N . ASN A 1 115 ? -8.882 -8.969 13.516 1.00 98.75 115 ASN A N 1
ATOM 947 C CA . ASN A 1 115 ? -9.492 -10.259 13.196 1.00 98.75 115 ASN A CA 1
ATOM 948 C C . ASN A 1 115 ? -8.474 -11.287 12.676 1.00 98.75 115 ASN A C 1
ATOM 950 O O . ASN A 1 115 ? -8.845 -12.434 12.446 1.00 98.75 115 ASN A O 1
ATOM 954 N N . ASN A 1 116 ? -7.205 -10.894 12.498 1.00 98.38 116 ASN A N 1
ATOM 955 C CA . ASN A 1 116 ? -6.144 -11.719 11.915 1.00 98.38 116 ASN A CA 1
ATOM 956 C C . ASN A 1 116 ? -6.580 -12.412 10.607 1.00 98.38 116 ASN A C 1
ATOM 958 O O . ASN A 1 116 ? -6.307 -13.592 10.382 1.00 98.38 116 ASN A O 1
ATOM 962 N N . ALA A 1 117 ? -7.294 -11.672 9.759 1.00 98.31 117 ALA A N 1
ATOM 963 C CA . ALA A 1 117 ? -7.875 -12.165 8.517 1.00 98.31 117 ALA A CA 1
ATOM 964 C C . ALA A 1 117 ? -7.841 -11.077 7.438 1.00 98.31 117 ALA A C 1
ATOM 966 O O . ALA A 1 117 ? -7.860 -9.888 7.748 1.00 98.31 117 ALA A O 1
ATOM 967 N N . LEU A 1 118 ? -7.795 -11.500 6.172 1.00 97.12 118 LEU A N 1
ATOM 968 C CA . LEU A 1 118 ? -7.955 -10.629 5.010 1.00 97.12 118 LEU A CA 1
ATOM 969 C C . LEU A 1 118 ? -9.317 -10.875 4.373 1.00 97.12 118 LEU A C 1
ATOM 971 O O . LEU A 1 118 ? -9.627 -12.010 4.016 1.00 97.12 118 LEU A O 1
ATOM 975 N N . ASP A 1 119 ? -10.093 -9.812 4.187 1.00 98.06 119 ASP A N 1
ATOM 976 C CA . ASP A 1 119 ? -11.359 -9.869 3.464 1.00 98.06 119 ASP A CA 1
ATOM 977 C C . ASP A 1 119 ? -11.629 -8.530 2.768 1.00 98.06 119 ASP A C 1
ATOM 979 O O . ASP A 1 119 ? -11.543 -7.467 3.378 1.00 98.06 119 ASP A O 1
ATOM 983 N N . HIS A 1 120 ? -11.966 -8.571 1.480 1.00 97.75 120 HIS A N 1
ATOM 984 C CA . HIS A 1 120 ? -12.390 -7.381 0.734 1.00 97.75 120 HIS A CA 1
ATOM 985 C C . HIS A 1 120 ? -13.867 -7.026 0.969 1.00 97.75 120 HIS A C 1
ATOM 987 O O . HIS A 1 120 ? -14.336 -5.992 0.493 1.00 97.75 120 HIS A O 1
ATOM 993 N N . LYS A 1 121 ? -14.618 -7.885 1.663 1.00 98.56 121 LYS A N 1
ATOM 994 C CA . LYS A 1 121 ? -16.016 -7.699 2.063 1.00 98.56 121 LYS A CA 1
ATOM 995 C C . LYS A 1 121 ? -16.187 -8.102 3.534 1.00 98.56 121 LYS A C 1
ATOM 997 O O . LYS A 1 121 ? -16.969 -9.009 3.822 1.00 98.56 121 LYS A O 1
ATOM 1002 N N . PRO A 1 122 ? -15.457 -7.450 4.458 1.00 98.56 122 PRO A N 1
ATOM 1003 C CA . PRO A 1 122 ? -15.479 -7.844 5.857 1.00 98.56 122 PRO A CA 1
ATOM 1004 C C . PRO A 1 122 ? -16.918 -7.792 6.396 1.00 98.56 122 PRO A C 1
ATOM 1006 O O . PRO A 1 122 ? -17.618 -6.802 6.159 1.00 98.56 122 PRO A O 1
ATOM 1009 N N . PRO A 1 123 ? -17.394 -8.833 7.100 1.00 98.50 123 PRO A N 1
ATOM 1010 C CA . PRO A 1 123 ? -18.721 -8.820 7.692 1.00 98.50 123 PRO A CA 1
ATOM 1011 C C . PRO A 1 123 ? -18.788 -7.794 8.827 1.00 98.50 123 PRO A C 1
ATOM 1013 O O . PRO A 1 123 ? -17.811 -7.562 9.541 1.00 98.50 123 PRO A O 1
ATOM 1016 N N . THR A 1 124 ? -19.974 -7.231 9.056 1.00 98.62 124 THR A N 1
ATOM 1017 C CA . THR A 1 124 ? -20.225 -6.252 10.130 1.00 98.62 124 THR A CA 1
ATOM 1018 C C . THR A 1 124 ? -19.977 -6.805 11.538 1.00 98.62 124 THR A C 1
ATOM 1020 O O . THR A 1 124 ? -19.862 -6.034 12.484 1.00 98.62 124 THR A O 1
ATOM 1023 N N . SER A 1 125 ? -19.867 -8.129 11.687 1.00 98.56 125 SER A N 1
ATOM 1024 C CA . SER A 1 125 ? -19.538 -8.810 12.942 1.00 98.56 125 SER A CA 1
ATOM 1025 C C . SER A 1 125 ? -18.046 -8.792 13.296 1.00 98.56 125 SER A C 1
ATOM 1027 O O . SER A 1 125 ? -17.676 -9.276 14.364 1.00 98.56 125 SER A O 1
ATOM 1029 N N . TRP A 1 126 ? -17.171 -8.304 12.413 1.00 98.62 126 TRP A N 1
ATOM 1030 C CA . TRP A 1 126 ? -15.740 -8.206 12.697 1.00 98.62 126 TRP A CA 1
ATOM 1031 C C . TRP A 1 126 ? -15.438 -7.253 13.853 1.00 98.62 126 TRP A C 1
ATOM 1033 O O . TRP A 1 126 ? -16.043 -6.189 14.003 1.00 98.62 126 TRP A O 1
ATOM 1043 N N . LYS A 1 12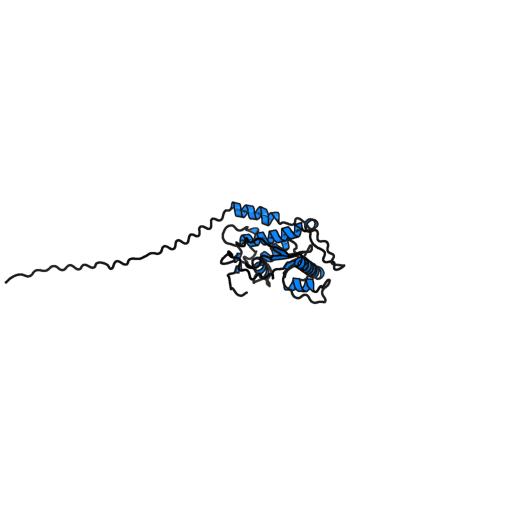7 ? -14.422 -7.600 14.646 1.00 98.81 127 LYS A N 1
ATOM 1044 C CA . LYS A 1 127 ? -13.896 -6.704 15.676 1.00 98.81 127 LYS A CA 1
ATOM 1045 C C . LYS A 1 127 ? -13.377 -5.421 15.021 1.00 98.81 127 LYS A C 1
ATOM 1047 O O . LYS A 1 127 ? -12.694 -5.482 13.999 1.00 98.81 127 LYS A O 1
ATOM 1052 N N . CYS A 1 128 ? -13.686 -4.279 15.634 1.00 98.75 128 CYS A N 1
ATOM 1053 C CA . CYS A 1 128 ? -13.330 -2.944 15.145 1.00 98.75 128 CYS A CA 1
ATOM 1054 C C . CYS A 1 128 ? -13.866 -2.608 13.746 1.00 98.75 128 CYS A C 1
ATOM 1056 O O . CYS A 1 128 ? -13.279 -1.783 13.050 1.00 98.75 128 CYS A O 1
ATOM 1058 N N . TYR A 1 129 ? -14.966 -3.241 13.326 1.00 98.81 129 TYR A N 1
ATOM 1059 C CA . TYR A 1 129 ? -15.616 -2.913 12.064 1.00 98.81 129 TYR A CA 1
ATOM 1060 C C . TYR A 1 129 ? -16.035 -1.438 12.019 1.00 98.81 129 TYR A C 1
ATOM 1062 O O . TYR A 1 129 ? -16.712 -0.944 12.922 1.00 98.81 129 TYR A O 1
ATOM 1070 N N . THR A 1 130 ? -15.700 -0.762 10.920 1.00 98.88 130 THR A N 1
ATOM 1071 C CA . THR A 1 130 ? -16.265 0.540 10.555 1.00 98.88 130 THR A CA 1
ATOM 1072 C C . THR A 1 130 ? -16.717 0.508 9.096 1.00 98.88 130 THR A C 1
ATOM 1074 O O . THR A 1 130 ? -16.166 -0.225 8.271 1.00 98.88 130 THR A O 1
ATOM 1077 N N . THR A 1 131 ? -17.717 1.319 8.744 1.00 98.69 131 THR A N 1
ATOM 1078 C CA . THR A 1 131 ? -18.174 1.444 7.348 1.00 98.69 131 THR A CA 1
ATOM 1079 C C . THR A 1 131 ? -17.059 1.964 6.435 1.00 98.69 131 THR A C 1
ATOM 1081 O O . THR A 1 131 ? -16.908 1.478 5.316 1.00 98.69 131 THR A O 1
ATOM 1084 N N . ASN A 1 132 ? -16.237 2.896 6.926 1.00 98.69 132 ASN A N 1
ATOM 1085 C CA . ASN A 1 132 ? -15.094 3.443 6.195 1.00 98.69 132 ASN A CA 1
ATOM 1086 C C . ASN A 1 132 ? -14.000 2.393 5.963 1.00 98.69 132 ASN A C 1
ATOM 1088 O O . ASN A 1 132 ? -13.495 2.266 4.847 1.00 98.69 132 ASN A O 1
ATOM 1092 N N . GLY A 1 133 ? -13.681 1.592 6.982 1.00 98.75 133 GLY A N 1
ATOM 1093 C CA . GLY A 1 133 ? -12.732 0.491 6.864 1.00 98.75 133 GLY A CA 1
ATOM 1094 C C . GLY A 1 133 ? -13.229 -0.602 5.919 1.00 98.75 133 GLY A C 1
ATOM 1095 O O . GLY A 1 133 ? -12.462 -1.084 5.090 1.00 98.75 133 GLY A O 1
ATOM 1096 N N . ALA A 1 134 ? -14.521 -0.941 5.947 1.00 98.81 134 ALA A N 1
ATOM 1097 C CA . ALA A 1 134 ? -15.116 -1.878 4.991 1.00 98.81 134 ALA A CA 1
ATOM 1098 C C . ALA A 1 134 ? -15.091 -1.342 3.549 1.00 98.81 134 ALA A C 1
ATOM 1100 O O . ALA A 1 134 ? -14.762 -2.075 2.612 1.00 98.81 134 ALA A O 1
ATOM 1101 N N . PHE A 1 135 ? -15.380 -0.051 3.366 1.00 98.56 135 PHE A N 1
ATOM 1102 C CA . PHE A 1 135 ? -15.247 0.616 2.074 1.00 98.56 135 PHE A CA 1
ATOM 1103 C C . PHE A 1 135 ? -13.806 0.533 1.561 1.00 98.56 135 PHE A C 1
ATOM 1105 O O . PHE A 1 135 ? -13.587 0.008 0.466 1.00 98.56 135 PHE A O 1
ATOM 1112 N N . ALA A 1 136 ? -12.825 0.958 2.363 1.00 98.44 136 ALA A N 1
ATOM 1113 C CA . ALA A 1 136 ? -11.418 0.889 1.991 1.00 98.44 136 ALA A CA 1
ATOM 1114 C C . ALA A 1 136 ? -10.947 -0.552 1.764 1.00 98.44 136 ALA A C 1
ATOM 1116 O O . ALA A 1 136 ? -10.187 -0.789 0.826 1.00 98.44 136 ALA A O 1
ATOM 1117 N N . ALA A 1 137 ? -11.429 -1.531 2.532 1.00 98.69 137 ALA A N 1
ATOM 1118 C CA . ALA A 1 137 ? -11.133 -2.942 2.301 1.00 98.69 137 ALA A CA 1
ATOM 1119 C C . ALA A 1 137 ? -11.563 -3.392 0.896 1.00 98.69 137 ALA A C 1
ATOM 1121 O O . ALA A 1 137 ? -10.807 -4.077 0.210 1.00 98.69 137 ALA A O 1
ATOM 1122 N N . SER A 1 138 ? -12.724 -2.944 0.412 1.00 98.12 138 SER A N 1
ATOM 1123 C CA . SER A 1 138 ? -13.242 -3.306 -0.917 1.00 98.12 138 SER A CA 1
ATOM 1124 C C . SER A 1 138 ? -12.521 -2.637 -2.102 1.00 98.12 138 SER A C 1
ATOM 1126 O O . SER A 1 138 ? -12.658 -3.069 -3.255 1.00 98.12 138 SER A O 1
ATOM 1128 N N . THR A 1 139 ? -11.754 -1.576 -1.842 1.00 97.12 139 THR A N 1
ATOM 1129 C CA . THR A 1 139 ? -11.096 -0.736 -2.858 1.00 97.12 139 THR A CA 1
ATOM 1130 C C . THR A 1 139 ? -9.571 -0.709 -2.756 1.00 97.12 139 THR A C 1
ATOM 1132 O O . THR A 1 139 ? -8.912 -0.095 -3.603 1.00 97.12 139 THR A O 1
ATOM 1135 N N . SER A 1 140 ? -9.008 -1.383 -1.756 1.00 98.31 140 SER A N 1
ATOM 1136 C CA . SER A 1 140 ? -7.575 -1.422 -1.486 1.00 98.31 140 SER A CA 1
ATOM 1137 C C . SER A 1 140 ? -6.965 -2.770 -1.823 1.00 98.31 140 SER A C 1
ATOM 1139 O O . SER A 1 140 ? -7.635 -3.796 -1.803 1.00 98.31 140 SER A O 1
ATOM 1141 N N . ASN A 1 141 ? -5.660 -2.770 -2.063 1.00 98.44 141 ASN A N 1
ATOM 1142 C CA . ASN A 1 141 ? -4.845 -3.956 -1.854 1.00 98.44 141 ASN A CA 1
ATOM 1143 C C . ASN A 1 141 ? -4.630 -4.151 -0.350 1.00 98.44 141 ASN A C 1
ATOM 1145 O O . ASN A 1 141 ? -4.354 -3.175 0.352 1.00 98.44 141 ASN A O 1
ATOM 1149 N N . LEU A 1 142 ? -4.729 -5.390 0.128 1.00 98.56 142 LEU A N 1
ATOM 1150 C CA . LEU A 1 142 ? -4.628 -5.715 1.549 1.00 98.56 142 LEU A CA 1
ATOM 1151 C C . LEU A 1 142 ? -3.471 -6.681 1.800 1.00 98.56 142 LEU A C 1
ATOM 1153 O O . LEU A 1 142 ? -3.299 -7.654 1.070 1.00 98.56 142 LEU A O 1
ATOM 1157 N N . ALA A 1 143 ? -2.698 -6.429 2.849 1.00 98.31 143 ALA A N 1
ATOM 1158 C CA . ALA A 1 143 ? -1.655 -7.327 3.319 1.00 98.31 143 ALA A CA 1
ATOM 1159 C C . ALA A 1 143 ? -1.819 -7.595 4.818 1.00 98.31 143 ALA A C 1
ATOM 1161 O O . ALA A 1 143 ? -2.201 -6.710 5.584 1.00 98.31 143 ALA A O 1
ATOM 1162 N N . LEU A 1 144 ? -1.508 -8.825 5.222 1.00 98.06 144 LEU A N 1
ATOM 1163 C CA . LEU A 1 144 ? -1.497 -9.295 6.605 1.00 98.06 144 LEU A CA 1
ATOM 1164 C C . LEU A 1 144 ? -0.210 -10.095 6.835 1.00 98.06 144 LEU A C 1
ATOM 1166 O O . LEU A 1 144 ? 0.283 -10.744 5.912 1.00 98.06 144 LEU A O 1
ATOM 1170 N N . GLY A 1 145 ? 0.359 -10.016 8.037 1.00 97.75 145 GLY A N 1
ATOM 1171 C CA . GLY A 1 145 ? 1.695 -10.551 8.326 1.00 97.75 145 GLY A CA 1
ATOM 1172 C C . GLY A 1 145 ? 2.828 -9.652 7.818 1.00 97.75 145 GLY A C 1
ATOM 1173 O O . GLY A 1 145 ? 3.995 -10.025 7.878 1.00 97.75 145 GLY A O 1
ATOM 1174 N N . SER A 1 146 ? 2.496 -8.477 7.281 1.00 97.19 146 SER A N 1
ATOM 1175 C CA . SER A 1 146 ? 3.445 -7.480 6.790 1.00 97.19 146 SER A CA 1
ATOM 1176 C C . SER A 1 146 ? 2.845 -6.083 6.916 1.00 97.19 146 SER A C 1
ATOM 1178 O O . SER A 1 146 ? 1.629 -5.912 6.978 1.00 97.19 146 SER A O 1
ATOM 1180 N N . TRP A 1 147 ? 3.711 -5.079 6.982 1.00 97.88 147 TRP A N 1
ATOM 1181 C CA . TRP A 1 147 ? 3.337 -3.705 7.297 1.00 97.88 147 TRP A CA 1
ATOM 1182 C C . TRP A 1 147 ? 4.224 -2.712 6.553 1.00 97.88 147 TRP A C 1
ATOM 1184 O O . TRP A 1 147 ? 5.296 -3.067 6.050 1.00 97.88 147 TRP A O 1
ATOM 1194 N N . GLY A 1 148 ? 3.772 -1.462 6.465 1.00 98.44 148 GLY A N 1
ATOM 1195 C CA . GLY A 1 148 ? 4.511 -0.371 5.840 1.00 98.44 148 GLY A CA 1
ATOM 1196 C C . GLY A 1 148 ? 5.090 -0.743 4.470 1.00 98.44 148 GLY A C 1
ATOM 1197 O O . GLY A 1 148 ? 4.415 -1.319 3.615 1.00 98.44 148 GLY A O 1
ATOM 1198 N N . HIS A 1 149 ? 6.375 -0.449 4.268 1.00 98.44 149 HIS A N 1
ATOM 1199 C CA . HIS A 1 149 ? 7.081 -0.758 3.023 1.00 98.44 149 HIS A CA 1
ATOM 1200 C C . HIS A 1 149 ? 7.182 -2.271 2.722 1.00 98.44 149 HIS A C 1
ATOM 1202 O O . HIS A 1 149 ? 7.154 -2.663 1.555 1.00 98.44 149 HIS A O 1
ATOM 1208 N N . LEU A 1 150 ? 7.238 -3.136 3.744 1.00 98.31 150 LEU A N 1
ATOM 1209 C CA . LEU A 1 150 ? 7.268 -4.596 3.569 1.00 98.31 150 LEU A CA 1
ATOM 1210 C C . LEU A 1 150 ? 5.928 -5.137 3.057 1.00 98.31 150 LEU A C 1
ATOM 1212 O O . LEU A 1 150 ? 5.901 -6.096 2.282 1.00 98.31 150 LEU A O 1
ATOM 1216 N N . GLY A 1 151 ? 4.821 -4.498 3.441 1.00 98.31 151 GLY A N 1
ATOM 1217 C CA . GLY A 1 151 ? 3.505 -4.784 2.875 1.00 98.31 151 GLY A CA 1
ATOM 1218 C C . GLY A 1 151 ? 3.472 -4.501 1.373 1.00 98.31 151 GLY A C 1
ATOM 1219 O O . GLY A 1 151 ? 3.061 -5.360 0.598 1.00 98.31 151 GLY A O 1
ATOM 1220 N N . ILE A 1 152 ? 4.019 -3.363 0.926 1.00 98.62 152 ILE A N 1
ATOM 1221 C CA . ILE A 1 152 ? 4.136 -3.051 -0.511 1.00 98.62 152 ILE A CA 1
ATOM 1222 C C . ILE A 1 152 ? 4.992 -4.090 -1.243 1.00 98.62 152 ILE A C 1
ATOM 1224 O O . ILE A 1 152 ? 4.595 -4.558 -2.311 1.00 98.62 152 ILE A O 1
ATOM 1228 N N . ASN A 1 153 ? 6.122 -4.511 -0.666 1.00 97.69 153 ASN A N 1
ATOM 1229 C CA . ASN A 1 153 ? 6.941 -5.581 -1.245 1.00 97.69 153 ASN A CA 1
ATOM 1230 C C . ASN A 1 153 ? 6.133 -6.877 -1.407 1.00 97.69 153 ASN A C 1
ATOM 1232 O O . ASN A 1 153 ? 6.174 -7.499 -2.467 1.00 97.69 153 ASN A O 1
ATOM 1236 N N . SER A 1 154 ? 5.359 -7.255 -0.388 1.00 96.50 154 SER A N 1
ATOM 1237 C CA . SER A 1 154 ? 4.529 -8.465 -0.404 1.00 96.50 154 SER A CA 1
ATOM 1238 C C . SER A 1 154 ? 3.433 -8.398 -1.468 1.00 96.50 154 SER A C 1
ATOM 1240 O O . SER A 1 154 ? 3.221 -9.376 -2.180 1.00 96.50 154 SER A O 1
ATOM 1242 N N . LEU A 1 155 ? 2.799 -7.234 -1.642 1.00 97.38 155 LEU A N 1
ATOM 1243 C CA . LEU A 1 155 ? 1.800 -6.981 -2.687 1.00 97.38 155 LEU A CA 1
ATOM 1244 C C . LEU A 1 155 ? 2.402 -6.980 -4.100 1.00 97.38 155 LEU A C 1
ATOM 1246 O O . LEU A 1 155 ? 1.723 -7.331 -5.061 1.00 97.38 155 LEU A O 1
ATOM 1250 N N . ILE A 1 156 ? 3.671 -6.594 -4.251 1.00 97.31 156 ILE A N 1
ATOM 1251 C CA . ILE A 1 156 ? 4.380 -6.681 -5.532 1.00 97.31 156 ILE A CA 1
ATOM 1252 C C . ILE A 1 156 ? 4.794 -8.118 -5.826 1.00 97.31 156 ILE A C 1
ATOM 1254 O O . ILE A 1 156 ? 4.552 -8.596 -6.928 1.00 97.31 156 ILE A O 1
ATOM 1258 N N . VAL A 1 157 ? 5.392 -8.842 -4.880 1.00 94.56 157 VAL A N 1
ATOM 1259 C CA . VAL A 1 157 ? 5.742 -10.257 -5.093 1.00 94.56 157 VAL A CA 1
ATOM 1260 C C . VAL A 1 157 ? 4.474 -11.081 -5.337 1.00 94.56 157 VAL A C 1
ATOM 1262 O O . VAL A 1 157 ? 4.448 -11.902 -6.254 1.00 94.56 157 VAL A O 1
ATOM 1265 N N . ASP A 1 158 ? 3.409 -10.765 -4.602 1.00 94.75 158 ASP A N 1
ATOM 1266 C CA . ASP A 1 158 ? 2.047 -11.271 -4.762 1.00 94.75 158 ASP A CA 1
ATOM 1267 C C . ASP A 1 158 ? 1.974 -12.803 -4.685 1.00 94.75 158 ASP A C 1
ATOM 1269 O O . ASP A 1 158 ? 1.435 -13.470 -5.566 1.00 94.75 158 ASP A O 1
ATOM 1273 N N . ASN A 1 159 ? 2.610 -13.371 -3.654 1.00 90.25 159 ASN A N 1
ATOM 1274 C CA . ASN A 1 159 ? 2.674 -14.814 -3.402 1.00 90.25 159 ASN A CA 1
ATOM 1275 C C . ASN A 1 159 ? 1.311 -15.400 -3.001 1.00 90.25 159 ASN A C 1
ATOM 1277 O O . ASN A 1 159 ? 0.410 -14.690 -2.575 1.00 90.25 159 ASN A O 1
ATOM 1281 N N . GLY A 1 160 ? 1.181 -16.727 -3.092 1.00 88.69 160 GLY A N 1
ATOM 1282 C CA . GLY A 1 160 ? -0.036 -17.463 -2.730 1.00 88.69 160 GLY A CA 1
ATOM 1283 C C . GLY A 1 160 ? -0.797 -17.975 -3.950 1.00 88.69 160 GLY A C 1
ATOM 1284 O O . GLY A 1 160 ? -0.708 -17.403 -5.038 1.00 88.69 160 GLY A O 1
ATOM 1285 N N . ILE A 1 161 ? -1.505 -19.094 -3.796 1.00 88.06 161 ILE A N 1
ATOM 1286 C CA . ILE A 1 161 ? -2.204 -19.761 -4.907 1.00 88.06 161 ILE A CA 1
ATOM 1287 C C . I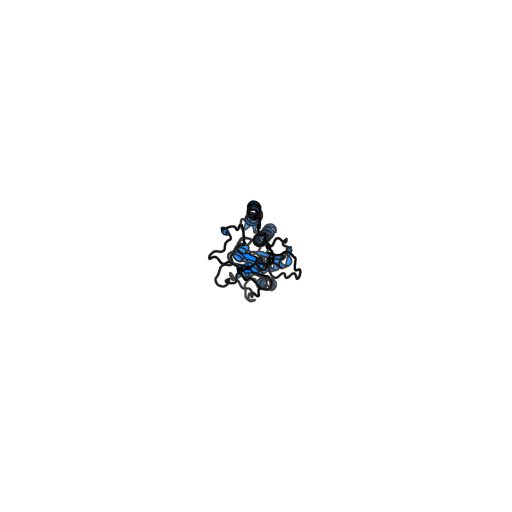LE A 1 161 ? -3.387 -18.933 -5.430 1.00 88.06 161 ILE A C 1
ATOM 1289 O O . ILE A 1 161 ? -3.576 -18.820 -6.637 1.00 88.06 161 ILE A O 1
ATOM 1293 N N . ASN A 1 162 ? -4.092 -18.246 -4.529 1.00 89.62 162 ASN A N 1
ATOM 1294 C CA . ASN A 1 162 ? -5.228 -17.381 -4.864 1.00 89.62 162 ASN A CA 1
ATOM 1295 C C . ASN A 1 162 ? -4.808 -16.076 -5.566 1.00 89.62 162 ASN A C 1
ATOM 1297 O O . ASN A 1 162 ? -5.644 -15.383 -6.134 1.00 89.62 162 ASN A O 1
ATOM 1301 N N . ASN A 1 163 ? -3.506 -15.776 -5.588 1.00 91.50 163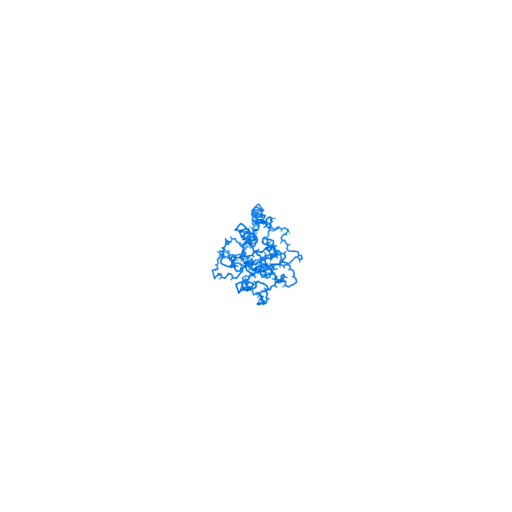 ASN A N 1
ATOM 1302 C CA . ASN A 1 163 ? -2.928 -14.589 -6.219 1.00 91.50 163 ASN A CA 1
ATOM 1303 C C . ASN A 1 163 ? -2.324 -14.894 -7.600 1.00 91.50 163 ASN A C 1
ATOM 1305 O O . ASN A 1 163 ? -1.451 -14.171 -8.080 1.00 91.50 163 ASN A O 1
ATOM 1309 N N . TYR A 1 164 ? -2.777 -15.968 -8.260 1.00 89.25 164 TYR A N 1
ATOM 1310 C CA . TYR A 1 164 ? -2.282 -16.393 -9.576 1.00 89.25 164 TYR A CA 1
ATOM 1311 C C . TYR A 1 164 ? -2.257 -15.252 -10.612 1.00 89.25 164 TYR A C 1
ATOM 1313 O O . TYR A 1 164 ? -1.286 -15.100 -11.350 1.00 89.25 164 TYR A O 1
ATOM 1321 N N . PHE A 1 165 ? -3.285 -14.398 -10.620 1.00 90.69 165 PHE A N 1
ATOM 1322 C CA . PHE A 1 165 ? -3.395 -13.272 -11.554 1.00 90.69 165 PHE A CA 1
ATOM 1323 C C . PHE A 1 165 ? -2.543 -12.048 -11.193 1.00 90.69 165 PHE A C 1
ATOM 1325 O O . PHE A 1 165 ? -2.544 -11.078 -11.954 1.00 90.69 165 PHE A O 1
ATOM 1332 N N . VAL A 1 166 ? -1.831 -12.080 -10.064 1.00 94.56 166 VAL 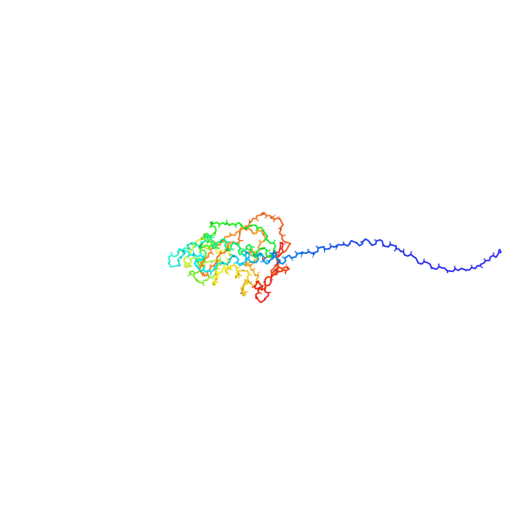A N 1
ATOM 1333 C CA . VAL A 1 166 ? -1.069 -10.969 -9.476 1.00 94.56 166 VAL A CA 1
ATOM 1334 C C . VAL A 1 166 ? -1.855 -9.651 -9.389 1.00 94.56 166 VAL A C 1
ATOM 1336 O O . VAL A 1 166 ? -1.401 -8.584 -9.818 1.00 94.56 166 VAL A O 1
ATOM 1339 N N . GLY A 1 167 ? -3.092 -9.740 -8.894 1.00 94.00 167 GLY A N 1
ATOM 1340 C CA . GLY A 1 167 ? -4.024 -8.615 -8.843 1.00 94.00 167 GLY A CA 1
ATOM 1341 C C . GLY A 1 167 ? -3.465 -7.410 -8.086 1.00 94.00 167 GLY A C 1
ATOM 1342 O O . GLY A 1 167 ? -3.594 -6.280 -8.562 1.00 94.00 167 GLY A O 1
ATOM 1343 N N . HIS A 1 168 ? -2.768 -7.638 -6.972 1.00 96.69 168 HIS A N 1
ATOM 1344 C CA . HIS A 1 168 ? -2.214 -6.561 -6.160 1.00 96.69 168 HIS A CA 1
ATOM 1345 C C . HIS A 1 168 ? -1.121 -5.806 -6.918 1.00 96.69 168 HIS A C 1
ATOM 1347 O O . HIS A 1 168 ? -1.168 -4.574 -7.030 1.00 96.69 168 HIS A O 1
ATOM 1353 N N . ARG A 1 169 ? -0.187 -6.546 -7.530 1.00 96.50 169 ARG A N 1
ATOM 1354 C CA . ARG A 1 169 ? 0.870 -5.973 -8.375 1.00 96.50 169 ARG A CA 1
ATOM 1355 C C . ARG A 1 169 ? 0.281 -5.172 -9.530 1.00 96.50 169 ARG A C 1
ATOM 1357 O O . ARG A 1 169 ? 0.735 -4.063 -9.801 1.00 96.50 169 ARG A O 1
ATOM 1364 N N . ARG A 1 170 ? -0.736 -5.707 -10.211 1.00 94.31 170 ARG A N 1
ATOM 1365 C CA . ARG A 1 170 ? -1.375 -5.031 -11.352 1.00 94.31 170 ARG A CA 1
ATOM 1366 C C . ARG A 1 170 ? -2.037 -3.721 -10.948 1.00 94.31 170 ARG A C 1
ATOM 1368 O O . ARG A 1 170 ? -1.932 -2.760 -11.702 1.00 94.31 170 ARG A O 1
ATOM 1375 N N . TRP A 1 171 ? -2.656 -3.656 -9.771 1.00 94.50 171 TRP A N 1
ATOM 1376 C CA . TRP A 1 171 ? -3.228 -2.414 -9.248 1.00 94.50 171 TRP A CA 1
ATOM 1377 C C . TRP A 1 171 ? -2.163 -1.373 -8.881 1.00 94.50 171 TRP A C 1
ATOM 1379 O O . TRP A 1 171 ? -2.300 -0.209 -9.260 1.00 94.50 171 TRP A O 1
ATOM 1389 N N . LEU A 1 172 ? -1.068 -1.775 -8.226 1.00 95.69 172 LEU A N 1
ATOM 1390 C CA . LEU A 1 172 ? 0.043 -0.863 -7.897 1.00 95.69 172 LEU A CA 1
ATOM 1391 C C . LEU A 1 172 ? 0.756 -0.334 -9.149 1.00 95.69 172 LEU A C 1
ATOM 1393 O O . LEU A 1 172 ? 1.186 0.822 -9.191 1.00 95.69 172 LEU A O 1
ATOM 1397 N N . LEU A 1 173 ? 0.851 -1.161 -10.190 1.00 94.25 173 LEU A N 1
ATOM 1398 C CA . LEU A 1 173 ? 1.483 -0.828 -11.468 1.00 94.25 173 LEU A CA 1
ATOM 1399 C C . LEU A 1 173 ? 0.472 -0.411 -12.544 1.00 94.25 173 LEU A C 1
ATOM 1401 O O . LEU A 1 173 ? 0.806 -0.384 -13.729 1.00 94.25 173 LEU A O 1
ATOM 1405 N N . TYR A 1 174 ? -0.764 -0.078 -12.159 1.00 90.56 174 TYR A N 1
ATOM 1406 C CA . TYR A 1 174 ? -1.768 0.368 -13.113 1.00 90.56 174 TYR A CA 1
ATOM 1407 C C . TYR A 1 174 ? -1.356 1.739 -13.680 1.00 90.56 174 TYR A C 1
ATOM 1409 O O . TYR A 1 174 ? -1.189 2.684 -12.899 1.00 90.56 174 TYR A O 1
ATOM 1417 N N . PRO A 1 175 ? -1.187 1.893 -15.012 1.00 87.31 175 PRO A N 1
ATOM 1418 C CA . PRO A 1 175 ? -0.612 3.115 -15.578 1.00 87.31 175 PRO A CA 1
ATOM 1419 C C . PRO A 1 175 ? -1.431 4.377 -15.306 1.00 87.31 175 PRO A C 1
ATOM 1421 O O . PRO A 1 175 ? -0.862 5.437 -15.071 1.00 87.31 175 PRO A O 1
ATOM 1424 N N . ARG A 1 176 ? -2.765 4.258 -15.301 1.00 83.50 176 ARG A N 1
ATOM 1425 C CA . ARG A 1 176 ? -3.663 5.409 -15.120 1.00 83.50 176 ARG A CA 1
ATOM 1426 C C . ARG A 1 176 ? -3.818 5.841 -13.671 1.00 83.50 176 ARG A C 1
ATOM 1428 O O . ARG A 1 176 ? -4.243 6.963 -13.433 1.00 83.50 176 ARG A O 1
ATOM 1435 N N . ASN A 1 177 ? -3.481 4.977 -12.715 1.00 87.31 177 ASN A N 1
ATOM 1436 C CA . ASN A 1 177 ? -3.501 5.396 -11.327 1.00 87.31 177 ASN A CA 1
ATOM 1437 C C . ASN A 1 177 ? -2.185 6.096 -10.990 1.00 87.31 177 ASN A C 1
ATOM 1439 O O . ASN A 1 177 ? -1.122 5.510 -11.177 1.00 87.31 177 ASN A O 1
ATOM 1443 N N . HIS A 1 178 ? -2.246 7.325 -10.498 1.00 87.56 178 HIS A N 1
ATOM 1444 C CA . HIS A 1 178 ? -1.097 8.055 -9.962 1.00 87.56 178 HIS A CA 1
ATOM 1445 C C . HIS A 1 178 ? -1.394 8.667 -8.593 1.00 87.56 178 HIS A C 1
ATOM 1447 O O . HIS A 1 178 ? -0.571 9.410 -8.073 1.00 87.56 178 HIS A O 1
ATOM 1453 N N . LYS A 1 179 ? -2.540 8.327 -8.007 1.00 91.75 179 LYS A N 1
ATOM 1454 C CA . LYS A 1 179 ? -2.944 8.745 -6.678 1.00 91.75 179 LYS A CA 1
ATOM 1455 C C . LYS A 1 179 ? -3.045 7.500 -5.804 1.00 91.75 179 LYS A C 1
ATOM 1457 O O . LYS A 1 179 ? -3.560 6.464 -6.226 1.00 91.75 179 LYS A O 1
ATOM 1462 N N . PHE A 1 180 ? -2.485 7.549 -4.609 1.00 94.12 180 PHE A N 1
ATOM 1463 C CA . PHE A 1 180 ? -2.479 6.413 -3.693 1.00 94.12 180 PHE A CA 1
ATOM 1464 C C . PHE A 1 180 ? -2.705 6.904 -2.272 1.00 94.12 180 PHE A C 1
ATOM 1466 O O . PHE A 1 180 ? -2.278 7.991 -1.907 1.00 94.12 180 PHE A O 1
ATOM 1473 N N . SER A 1 181 ? -3.336 6.061 -1.468 1.00 96.00 181 SER A N 1
ATOM 1474 C CA . SER A 1 181 ? -3.494 6.268 -0.029 1.00 96.00 181 SER A CA 1
ATOM 1475 C C . SER A 1 181 ? -3.194 4.962 0.676 1.00 96.00 181 SER A C 1
ATOM 1477 O O . SER A 1 181 ? -3.332 3.890 0.082 1.00 96.00 181 SER A O 1
ATOM 1479 N N . SER A 1 182 ? -2.764 5.026 1.928 1.00 97.62 182 SER A N 1
ATOM 1480 C CA . SER A 1 182 ? -2.423 3.820 2.675 1.00 97.62 182 SER A CA 1
ATOM 1481 C C . SER A 1 182 ? -2.672 3.997 4.156 1.00 97.62 182 SER A C 1
ATOM 1483 O O . SER A 1 182 ? -2.512 5.096 4.667 1.00 97.62 182 SER A O 1
ATOM 1485 N N . GLY A 1 183 ? -2.940 2.898 4.844 1.00 98.31 183 GLY A N 1
ATOM 1486 C CA . GLY A 1 183 ? -2.951 2.803 6.297 1.00 98.31 183 GLY A CA 1
ATOM 1487 C C . GLY A 1 183 ? -2.256 1.516 6.706 1.00 98.31 183 GLY A C 1
ATOM 1488 O O . GLY A 1 183 ? -2.309 0.522 5.978 1.00 98.31 183 GLY A O 1
ATOM 1489 N N . SER A 1 184 ? -1.560 1.538 7.835 1.00 98.75 184 SER A N 1
ATOM 1490 C CA . SER A 1 184 ? -0.772 0.400 8.302 1.00 98.75 184 SER A CA 1
ATOM 1491 C C . SER A 1 184 ? -0.884 0.263 9.808 1.00 98.75 184 SER A C 1
ATOM 1493 O O . SER A 1 184 ? -0.883 1.243 10.547 1.00 98.75 184 SER A O 1
ATOM 1495 N N . THR A 1 185 ? -0.911 -0.975 10.274 1.00 98.81 185 THR A N 1
ATOM 1496 C CA . THR A 1 185 ? -0.527 -1.304 11.646 1.00 98.81 185 THR A CA 1
ATOM 1497 C C . THR A 1 185 ? 0.900 -1.856 11.629 1.00 98.81 185 THR A C 1
ATOM 1499 O O . THR A 1 185 ? 1.563 -1.847 10.597 1.00 98.81 185 THR A O 1
ATOM 1502 N N . ASP A 1 186 ? 1.354 -2.399 12.746 1.00 98.06 186 ASP A N 1
ATOM 1503 C CA . ASP A 1 186 ? 2.529 -3.274 12.902 1.00 98.06 186 ASP A CA 1
ATOM 1504 C C . ASP A 1 186 ? 2.427 -4.674 12.237 1.00 98.06 186 ASP A C 1
ATOM 1506 O O . ASP A 1 186 ? 3.359 -5.465 12.343 1.00 98.06 186 ASP A O 1
ATOM 1510 N N . ASN A 1 187 ? 1.302 -5.037 11.608 1.00 98.31 187 ASN A N 1
ATOM 1511 C CA . ASN A 1 187 ? 1.066 -6.392 11.070 1.00 98.31 187 ASN A CA 1
ATOM 1512 C C . ASN A 1 187 ? 0.166 -6.431 9.824 1.00 98.31 187 ASN A C 1
ATOM 1514 O O . ASN A 1 187 ? -0.053 -7.493 9.241 1.00 98.31 187 ASN A O 1
ATOM 1518 N N . SER A 1 188 ? -0.411 -5.300 9.436 1.00 98.81 188 SER A N 1
ATOM 1519 C CA . SER A 1 188 ? -1.325 -5.227 8.304 1.00 98.81 188 SER A CA 1
ATOM 1520 C C . SER A 1 188 ? -1.162 -3.911 7.566 1.00 98.81 188 SER A C 1
ATOM 1522 O O . SER A 1 188 ? -0.746 -2.909 8.151 1.00 98.81 188 SER A O 1
ATOM 1524 N N . LEU A 1 189 ? -1.502 -3.923 6.283 1.00 98.81 189 LEU A N 1
ATOM 1525 C CA . LEU A 1 189 ? -1.468 -2.767 5.399 1.00 98.81 189 LEU A CA 1
ATOM 1526 C C . LEU A 1 189 ? -2.716 -2.787 4.517 1.00 98.81 189 LEU A C 1
ATOM 1528 O O . LEU A 1 189 ? -3.050 -3.818 3.934 1.00 98.81 189 LEU A O 1
ATOM 1532 N N . ALA A 1 190 ? -3.345 -1.630 4.352 1.00 98.75 190 ALA A N 1
ATOM 1533 C CA . ALA A 1 190 ? -4.283 -1.369 3.271 1.00 98.75 190 ALA A CA 1
ATOM 1534 C C . ALA A 1 190 ? -3.715 -0.261 2.380 1.00 98.75 190 ALA A C 1
ATOM 1536 O O . ALA A 1 190 ? -3.186 0.734 2.874 1.00 98.75 190 ALA A O 1
ATOM 1537 N N . THR A 1 191 ? -3.781 -0.438 1.064 1.00 98.38 191 THR A N 1
ATOM 1538 C CA . THR A 1 191 ? -3.367 0.570 0.077 1.00 98.38 191 THR A CA 1
ATOM 1539 C C . THR A 1 191 ? -4.485 0.789 -0.925 1.00 98.38 191 THR A C 1
ATOM 1541 O O . THR A 1 191 ? -4.777 -0.107 -1.716 1.00 98.38 191 THR A O 1
ATOM 1544 N N . TYR A 1 192 ? -5.092 1.969 -0.921 1.00 97.62 192 TYR A N 1
ATOM 1545 C CA . TYR A 1 192 ? -6.150 2.330 -1.854 1.00 97.62 192 TYR A CA 1
ATOM 1546 C C . TYR A 1 192 ? -5.594 2.455 -3.275 1.00 97.62 192 TYR A C 1
ATOM 1548 O O . TYR A 1 192 ? -4.626 3.177 -3.524 1.00 97.62 192 TYR A O 1
ATOM 1556 N N . VAL A 1 193 ? -6.227 1.760 -4.222 1.00 94.00 193 VAL A N 1
ATOM 1557 C CA . VAL A 1 193 ? -5.742 1.641 -5.613 1.00 94.00 193 VAL A CA 1
ATOM 1558 C C . VAL A 1 193 ? -6.789 1.999 -6.667 1.00 94.00 193 VAL A C 1
ATOM 1560 O O . VAL A 1 193 ? -6.513 1.929 -7.864 1.00 94.00 193 VAL A O 1
ATOM 1563 N N . ARG A 1 194 ? -8.004 2.370 -6.249 1.00 86.88 194 ARG A N 1
ATOM 1564 C CA . ARG A 1 194 ? -9.137 2.617 -7.154 1.00 86.88 194 ARG A CA 1
ATOM 1565 C C . ARG A 1 194 ? -9.349 4.085 -7.519 1.00 86.88 194 ARG A C 1
ATOM 1567 O O . ARG A 1 194 ? -10.426 4.423 -8.007 1.00 86.88 194 ARG A O 1
ATOM 1574 N N . PHE A 1 195 ? -8.341 4.943 -7.362 1.00 79.38 195 PHE A N 1
ATOM 1575 C CA . PHE A 1 195 ? -8.388 6.256 -8.001 1.00 79.38 195 PHE A CA 1
ATOM 1576 C C . PHE A 1 195 ? -8.376 6.036 -9.519 1.00 79.38 195 PHE A C 1
ATOM 1578 O O . PHE A 1 195 ? -7.503 5.362 -10.076 1.00 79.38 195 PHE A O 1
ATOM 1585 N N . ARG A 1 196 ? -9.434 6.501 -10.183 1.00 67.06 196 ARG A N 1
ATOM 1586 C CA . ARG A 1 196 ? -9.596 6.402 -11.632 1.00 67.06 196 ARG A CA 1
ATOM 1587 C C . ARG A 1 196 ? -9.612 7.808 -12.188 1.00 67.06 196 ARG A C 1
ATOM 1589 O O . ARG A 1 196 ? -10.680 8.386 -12.351 1.00 67.06 196 ARG A O 1
ATOM 1596 N N . ASP A 1 197 ? -8.435 8.316 -12.515 1.00 64.44 197 ASP A N 1
ATOM 1597 C CA . ASP A 1 197 ? -8.373 9.501 -13.351 1.00 64.44 197 ASP A CA 1
ATOM 1598 C C . ASP A 1 197 ? -8.675 9.107 -14.792 1.00 64.44 197 ASP A C 1
ATOM 1600 O O . ASP A 1 197 ? -8.143 8.132 -15.342 1.00 64.44 197 ASP A O 1
ATOM 1604 N N . ASN A 1 198 ? -9.592 9.859 -15.391 1.00 57.53 198 ASN A N 1
ATOM 1605 C CA . ASN A 1 198 ? -9.912 9.738 -16.808 1.00 57.53 198 ASN A CA 1
ATOM 1606 C C . ASN A 1 198 ? -8.808 10.338 -17.689 1.00 57.53 198 ASN A C 1
ATOM 1608 O O . ASN A 1 198 ? -8.795 10.093 -18.898 1.00 57.53 198 ASN A O 1
ATOM 1612 N N . ASP A 1 199 ? -7.858 11.054 -17.084 1.00 56.75 199 ASP A N 1
ATOM 1613 C CA . ASP A 1 199 ? -6.726 11.641 -17.775 1.00 56.75 199 ASP A CA 1
ATOM 1614 C C . ASP A 1 199 ? -5.797 10.539 -18.287 1.00 56.75 199 ASP A C 1
ATOM 1616 O O . ASP A 1 199 ? -5.084 9.846 -17.556 1.00 56.75 199 ASP A O 1
ATOM 1620 N N . ILE A 1 200 ? -5.810 10.356 -19.605 1.00 53.78 200 ILE A N 1
ATOM 1621 C CA . ILE A 1 200 ? -4.821 9.545 -20.307 1.00 53.78 200 ILE A CA 1
ATOM 1622 C C . ILE A 1 200 ? -3.540 10.377 -20.354 1.00 53.78 200 ILE A C 1
ATOM 1624 O O . ILE A 1 200 ? -3.273 11.061 -21.339 1.00 53.78 200 ILE A O 1
ATOM 1628 N N . ILE A 1 201 ? -2.746 10.343 -19.286 1.00 55.03 201 ILE A N 1
ATOM 1629 C CA . ILE A 1 201 ? -1.523 11.148 -19.218 1.00 55.03 201 ILE A CA 1
ATOM 1630 C C . ILE A 1 201 ? -0.407 10.428 -19.967 1.00 55.03 201 ILE A C 1
ATOM 1632 O O . ILE A 1 201 ? 0.340 9.617 -19.434 1.00 55.03 201 ILE A O 1
ATOM 1636 N N . SER A 1 202 ? -0.326 10.720 -21.258 1.00 56.22 202 SER A N 1
ATOM 1637 C CA . SER A 1 202 ? 0.807 10.351 -22.098 1.00 56.22 202 SER A CA 1
ATOM 1638 C C . SER A 1 202 ? 2.109 10.988 -21.574 1.00 56.22 202 SER A C 1
ATOM 1640 O O . SER A 1 202 ? 2.066 12.148 -21.160 1.00 56.22 202 SER A O 1
ATOM 1642 N N . PRO A 1 203 ? 3.269 10.303 -21.640 1.00 65.19 203 PRO A N 1
ATOM 1643 C CA . PRO A 1 203 ? 3.474 8.946 -22.146 1.00 65.19 203 PRO A CA 1
ATOM 1644 C C . PRO A 1 203 ? 3.508 7.886 -21.028 1.00 65.19 203 PRO A C 1
ATOM 1646 O O . PRO A 1 203 ? 4.238 8.011 -20.046 1.00 65.19 203 PRO A O 1
ATOM 1649 N N . TYR A 1 204 ? 2.783 6.783 -21.230 1.00 76.19 204 TYR A N 1
ATOM 1650 C CA . TYR A 1 204 ? 2.976 5.537 -20.480 1.00 76.19 204 TYR A CA 1
ATOM 1651 C C . TYR A 1 204 ? 3.615 4.481 -21.395 1.00 76.19 204 TYR A C 1
ATOM 1653 O O . TYR A 1 204 ? 3.395 4.536 -22.609 1.00 76.19 204 TYR A O 1
ATOM 1661 N N . PRO A 1 205 ? 4.351 3.498 -20.846 1.00 83.38 205 PRO A N 1
ATOM 1662 C CA . PRO A 1 205 ? 4.861 2.365 -21.614 1.00 83.38 205 PRO A CA 1
ATOM 1663 C C . PRO A 1 205 ? 3.750 1.646 -22.396 1.00 83.38 205 PRO A C 1
ATOM 1665 O O . PRO A 1 205 ? 2.619 1.536 -21.917 1.00 83.38 205 PRO A O 1
ATOM 1668 N N . GLU A 1 206 ? 4.071 1.116 -23.583 1.00 85.19 206 GLU A N 1
ATOM 1669 C CA . GLU A 1 206 ? 3.114 0.343 -24.397 1.00 85.19 206 GLU A CA 1
ATOM 1670 C C . GLU A 1 206 ? 2.560 -0.868 -23.624 1.00 85.19 206 GLU A C 1
ATOM 1672 O O . GLU A 1 206 ? 1.380 -1.225 -23.733 1.00 85.19 206 GLU A O 1
ATOM 1677 N N . PHE A 1 207 ? 3.420 -1.468 -22.805 1.00 90.38 207 PHE A N 1
ATOM 1678 C CA . PHE A 1 207 ? 3.106 -2.554 -21.899 1.00 90.38 207 PHE A CA 1
ATOM 1679 C C . PHE A 1 207 ? 3.861 -2.394 -20.578 1.00 90.38 207 PHE A C 1
ATOM 1681 O O . PHE A 1 207 ? 4.911 -1.761 -20.508 1.00 90.38 207 PHE A O 1
ATOM 1688 N N . ILE A 1 208 ? 3.335 -3.022 -19.533 1.00 92.25 208 ILE A N 1
ATOM 1689 C CA . ILE A 1 208 ? 3.972 -3.162 -18.227 1.00 92.25 208 ILE A CA 1
ATOM 1690 C C . ILE A 1 208 ? 4.388 -4.620 -18.070 1.00 92.25 208 ILE A C 1
ATOM 1692 O O . ILE A 1 208 ? 3.527 -5.501 -18.009 1.00 92.25 208 ILE A O 1
ATOM 1696 N N . ALA A 1 209 ? 5.694 -4.861 -18.000 1.00 94.12 209 ALA A N 1
ATOM 1697 C CA . ALA A 1 209 ? 6.280 -6.159 -17.690 1.00 94.12 209 ALA A CA 1
ATOM 1698 C C . ALA A 1 209 ? 6.928 -6.116 -16.301 1.00 94.12 209 ALA A C 1
ATOM 1700 O O . ALA A 1 209 ? 7.590 -5.137 -15.956 1.00 94.12 209 ALA A O 1
ATOM 1701 N N . TYR A 1 210 ? 6.729 -7.168 -15.509 1.00 95.25 210 TYR A N 1
ATOM 1702 C CA . TYR A 1 210 ? 7.413 -7.361 -14.234 1.00 95.25 210 TYR A CA 1
ATOM 1703 C C . TYR A 1 210 ? 7.928 -8.805 -14.140 1.00 95.25 210 TYR A C 1
ATOM 1705 O O . TYR A 1 210 ? 7.095 -9.720 -14.101 1.00 95.25 210 TYR A O 1
ATOM 1713 N N . PRO A 1 211 ? 9.253 -9.027 -14.069 1.00 94.94 211 PRO A N 1
ATOM 1714 C CA . PRO A 1 211 ? 10.330 -8.032 -14.172 1.00 94.94 211 PRO A CA 1
ATOM 1715 C C . PRO A 1 211 ? 10.316 -7.236 -15.488 1.00 94.94 211 PRO A C 1
ATOM 1717 O O . PRO A 1 211 ? 9.795 -7.706 -16.499 1.00 94.94 211 PRO A O 1
ATOM 1720 N N . SER A 1 212 ? 10.849 -6.014 -15.464 1.00 92.94 212 SER A N 1
ATOM 1721 C CA . SER A 1 212 ? 10.992 -5.180 -16.661 1.00 92.94 212 SER A CA 1
ATOM 1722 C C . SER A 1 212 ? 12.260 -5.533 -17.446 1.00 92.94 212 SER A C 1
ATOM 1724 O O . SER A 1 212 ? 13.163 -6.197 -16.938 1.00 92.94 212 SER A O 1
ATOM 1726 N N . SER A 1 213 ? 12.328 -5.103 -18.708 1.00 89.06 213 SER A N 1
ATOM 1727 C CA . SER A 1 213 ? 13.534 -5.233 -19.532 1.00 89.06 213 SER A CA 1
ATOM 1728 C C . SER A 1 213 ? 14.670 -4.345 -19.014 1.00 89.06 213 SER A C 1
ATOM 1730 O O . SER A 1 213 ? 14.416 -3.213 -18.600 1.00 89.06 213 SER A O 1
ATOM 1732 N N . GLY A 1 214 ? 15.916 -4.803 -19.152 1.00 89.25 214 GLY A N 1
ATOM 1733 C CA . GLY A 1 214 ? 17.110 -4.059 -18.745 1.00 89.25 214 GLY A CA 1
ATOM 1734 C C . GLY A 1 214 ? 17.626 -4.493 -17.374 1.00 89.25 214 GLY A C 1
ATOM 1735 O O . GLY A 1 214 ? 17.537 -5.667 -17.014 1.00 89.25 214 GLY A O 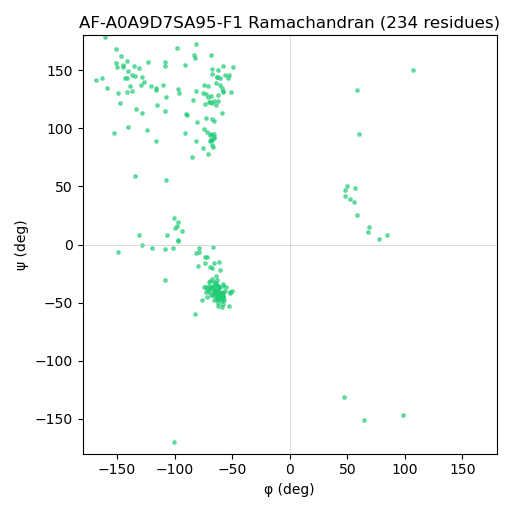1
ATOM 1736 N N . TYR A 1 215 ? 18.199 -3.556 -16.614 1.00 91.25 215 TYR A N 1
ATOM 1737 C CA . TYR A 1 215 ? 18.673 -3.839 -15.259 1.00 91.25 215 TYR A CA 1
ATOM 1738 C C . TYR A 1 215 ? 17.499 -4.007 -14.296 1.00 91.25 215 TYR A C 1
ATOM 1740 O O . TYR A 1 215 ? 16.628 -3.144 -14.199 1.00 91.25 215 TYR A O 1
ATOM 1748 N N . PHE A 1 216 ? 17.515 -5.101 -13.540 1.00 93.19 216 PHE A N 1
ATOM 1749 C CA . PHE A 1 216 ? 16.490 -5.403 -12.553 1.00 93.19 216 PHE A CA 1
ATOM 1750 C C . PHE A 1 216 ? 17.130 -6.030 -11.306 1.00 93.19 216 PHE A C 1
ATOM 1752 O O . PHE A 1 216 ? 17.928 -6.963 -11.449 1.00 93.19 216 PHE A O 1
ATOM 1759 N N . PRO A 1 217 ? 16.818 -5.568 -10.081 1.00 92.25 217 PRO A N 1
ATOM 1760 C CA . PRO A 1 217 ? 17.407 -6.158 -8.884 1.00 92.25 217 PRO A CA 1
ATOM 1761 C C . PRO A 1 217 ? 16.939 -7.598 -8.688 1.00 92.25 217 PRO A C 1
ATOM 1763 O O . PRO A 1 217 ? 15.744 -7.871 -8.574 1.00 92.25 217 PRO A O 1
ATOM 1766 N N . LYS A 1 218 ? 17.896 -8.527 -8.599 1.00 90.75 218 LYS A N 1
ATOM 1767 C CA . LYS A 1 218 ? 17.622 -9.964 -8.454 1.00 90.75 218 LYS A CA 1
ATOM 1768 C C . LYS A 1 218 ? 16.721 -10.277 -7.254 1.00 90.75 218 LYS A C 1
ATOM 1770 O O . LYS A 1 218 ? 15.870 -11.151 -7.350 1.00 90.75 218 LYS A O 1
ATOM 1775 N N . THR A 1 219 ? 16.884 -9.546 -6.153 1.00 89.94 219 THR A N 1
ATOM 1776 C CA . THR A 1 219 ? 16.111 -9.706 -4.910 1.00 89.94 219 THR A CA 1
ATOM 1777 C C . THR A 1 219 ? 14.628 -9.358 -5.054 1.00 89.94 219 THR A C 1
ATOM 1779 O O . THR A 1 219 ? 13.835 -9.741 -4.201 1.00 89.94 219 THR A O 1
ATOM 1782 N N . LEU A 1 220 ? 14.241 -8.657 -6.124 1.00 92.25 220 LEU A N 1
ATOM 1783 C CA . LEU A 1 220 ? 12.855 -8.267 -6.400 1.00 92.25 220 LEU A CA 1
ATOM 1784 C C . LEU A 1 220 ? 12.184 -9.157 -7.441 1.00 92.25 220 LEU A C 1
ATOM 1786 O O . LEU A 1 220 ? 11.008 -8.970 -7.749 1.00 92.25 220 LEU A O 1
ATOM 1790 N N . ILE A 1 221 ? 12.916 -10.117 -8.007 1.00 91.19 221 ILE A N 1
ATOM 1791 C CA . ILE A 1 221 ? 12.326 -11.103 -8.904 1.00 91.19 221 ILE A CA 1
ATOM 1792 C C . ILE A 1 221 ? 11.447 -12.023 -8.047 1.00 91.19 221 ILE A C 1
ATOM 1794 O O . ILE A 1 221 ? 11.958 -12.629 -7.104 1.00 91.19 221 ILE A O 1
ATOM 1798 N N . PRO A 1 222 ? 10.140 -12.151 -8.345 1.00 85.81 222 PRO A N 1
ATOM 1799 C CA . PRO A 1 222 ? 9.252 -12.986 -7.553 1.00 85.81 222 PRO A CA 1
ATOM 1800 C C . PRO A 1 222 ? 9.730 -14.438 -7.536 1.00 85.81 222 PRO A C 1
ATOM 1802 O O . PRO A 1 222 ? 10.054 -15.011 -8.584 1.00 85.81 222 PRO A O 1
ATOM 1805 N N . ASN A 1 223 ? 9.721 -15.046 -6.350 1.00 77.88 223 ASN A N 1
ATOM 1806 C CA . ASN A 1 223 ? 9.995 -16.470 -6.193 1.00 77.88 223 ASN A CA 1
ATOM 1807 C C . ASN A 1 223 ? 9.026 -17.298 -7.056 1.00 77.88 223 ASN A C 1
ATOM 1809 O O . ASN A 1 223 ? 7.877 -16.912 -7.278 1.00 77.88 223 ASN A O 1
ATOM 1813 N N . GLY A 1 224 ? 9.501 -18.426 -7.590 1.00 75.88 224 GLY A N 1
ATOM 1814 C CA . GLY A 1 224 ? 8.711 -19.253 -8.511 1.00 75.88 224 GLY A CA 1
ATOM 1815 C C . GLY A 1 224 ? 8.452 -18.611 -9.882 1.00 75.88 224 GLY A C 1
ATOM 1816 O O . GLY A 1 224 ? 7.575 -19.076 -10.601 1.00 75.88 224 GLY A O 1
ATOM 1817 N N . LEU A 1 225 ? 9.193 -17.549 -10.241 1.00 81.06 225 LEU A N 1
ATOM 1818 C CA . LEU A 1 225 ? 9.141 -16.878 -11.549 1.00 81.06 225 LEU A CA 1
ATOM 1819 C C . LEU A 1 225 ? 7.736 -16.389 -11.938 1.00 81.06 225 LEU A C 1
ATOM 1821 O O . LEU A 1 225 ? 7.362 -16.398 -13.109 1.00 81.06 225 LEU A O 1
ATOM 1825 N N . ARG A 1 226 ? 6.953 -15.918 -10.958 1.00 88.69 226 ARG A N 1
ATOM 1826 C CA . ARG A 1 226 ? 5.617 -15.346 -11.189 1.00 88.69 226 ARG A CA 1
ATOM 1827 C C . ARG A 1 226 ? 5.713 -13.986 -11.875 1.00 88.69 226 ARG A C 1
ATOM 1829 O O . ARG A 1 226 ? 5.619 -12.933 -11.238 1.00 88.69 226 ARG A O 1
ATOM 1836 N N . TRP A 1 227 ? 5.950 -14.009 -13.177 1.00 92.44 227 TRP A N 1
ATOM 1837 C CA . TRP A 1 227 ? 6.052 -12.825 -14.018 1.00 92.44 227 TRP A CA 1
ATOM 1838 C C . TRP A 1 227 ? 4.672 -12.329 -14.429 1.00 92.44 227 TRP A C 1
ATOM 1840 O O . TRP A 1 227 ? 3.676 -13.048 -14.367 1.00 92.44 227 TRP A O 1
ATOM 1850 N N . SER A 1 228 ? 4.605 -11.073 -14.849 1.00 93.00 228 SER A N 1
ATOM 1851 C CA . SER A 1 228 ? 3.357 -10.477 -15.309 1.00 93.00 228 SER A CA 1
ATOM 1852 C C . SER A 1 228 ? 3.579 -9.535 -16.471 1.00 93.00 228 SER A C 1
ATOM 1854 O O . SER A 1 228 ? 4.538 -8.768 -16.471 1.00 93.00 228 SER A O 1
ATOM 1856 N N . PHE A 1 229 ? 2.633 -9.547 -17.402 1.00 92.62 229 PHE A N 1
ATOM 1857 C CA . PHE A 1 229 ? 2.577 -8.654 -18.549 1.00 92.62 229 PHE A CA 1
ATOM 1858 C C . PHE A 1 229 ? 1.182 -8.019 -18.632 1.00 92.62 229 PHE A C 1
ATOM 1860 O O . PHE A 1 229 ? 0.172 -8.696 -18.410 1.00 92.62 229 PHE A O 1
ATOM 1867 N N . SER A 1 230 ? 1.114 -6.716 -18.907 1.00 88.56 230 SER A N 1
ATOM 1868 C CA . SER A 1 230 ? -0.132 -5.955 -19.084 1.00 88.56 230 SER A CA 1
ATOM 1869 C C . SER A 1 230 ? -0.004 -5.017 -20.279 1.00 88.56 230 SER A C 1
ATOM 1871 O O . SER A 1 230 ? 0.961 -4.265 -20.346 1.00 88.56 230 SER A O 1
ATOM 1873 N N . LYS A 1 231 ? -0.992 -4.984 -21.177 1.00 84.06 231 LYS A N 1
ATOM 1874 C CA . LYS A 1 231 ? -1.080 -4.013 -22.281 1.00 84.06 231 LYS A CA 1
ATOM 1875 C C . LYS A 1 231 ? -2.397 -3.242 -22.199 1.00 84.06 231 LYS A C 1
ATOM 1877 O O . LYS A 1 231 ? -3.372 -3.696 -21.596 1.00 84.06 231 LYS A O 1
ATOM 1882 N N . LYS A 1 232 ? -2.436 -2.049 -22.796 1.00 70.19 232 LYS A N 1
ATOM 1883 C CA . LYS A 1 232 ? -3.658 -1.237 -22.900 1.00 70.19 232 LYS A CA 1
ATOM 1884 C C . LYS A 1 232 ? -4.811 -2.084 -23.470 1.00 70.19 232 LYS A C 1
ATOM 1886 O O . LYS A 1 232 ? -4.643 -2.716 -24.507 1.00 70.19 232 LYS A O 1
ATOM 1891 N N . ARG A 1 233 ? -5.984 -2.041 -22.821 1.00 64.50 233 ARG A N 1
ATOM 1892 C CA . ARG A 1 233 ? -7.212 -2.795 -23.177 1.00 64.50 233 ARG A CA 1
ATOM 1893 C C . ARG A 1 233 ? -7.147 -4.321 -23.002 1.00 64.50 233 ARG A C 1
ATOM 1895 O O . ARG A 1 233 ? -8.090 -4.992 -23.412 1.00 64.50 233 ARG A O 1
ATOM 1902 N N . CYS A 1 234 ? -6.118 -4.879 -22.362 1.00 60.34 234 CYS A N 1
ATOM 1903 C CA . CYS A 1 234 ? -6.237 -6.239 -21.836 1.00 60.34 234 CYS A CA 1
ATOM 1904 C C . CYS A 1 234 ? -7.344 -6.252 -20.773 1.00 60.34 234 CYS A C 1
ATOM 1906 O O . CYS A 1 234 ? -7.304 -5.455 -19.834 1.00 60.34 234 CYS A O 1
ATOM 1908 N N . LYS A 1 235 ? -8.353 -7.110 -20.958 1.00 49.72 235 LYS A N 1
ATOM 1909 C CA . LYS A 1 235 ? 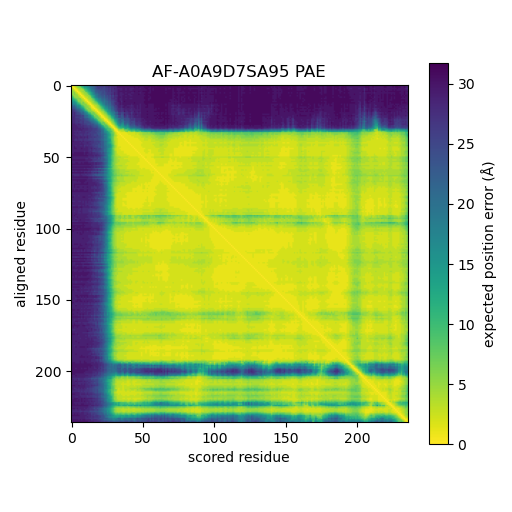-9.336 -7.391 -19.909 1.00 49.72 235 LYS A CA 1
ATOM 1910 C C . LYS A 1 235 ? -8.636 -8.209 -18.822 1.00 49.72 235 LYS A C 1
ATOM 1912 O O . LYS A 1 235 ? -7.856 -9.103 -19.151 1.00 49.72 235 LYS A O 1
ATOM 1917 N N . PHE A 1 236 ? -8.892 -7.842 -17.573 1.00 49.66 236 PHE A N 1
ATOM 1918 C CA . PHE A 1 236 ? -8.529 -8.620 -16.395 1.00 49.66 236 PHE A CA 1
ATOM 1919 C C . PHE A 1 236 ? -9.763 -9.364 -15.914 1.00 49.66 236 PHE A C 1
ATOM 1921 O O . PHE A 1 236 ? -10.851 -8.741 -15.968 1.00 49.66 236 PHE A O 1
#

InterPro domains:
  IPR014044 CAP domain [PF00188] (84-181)

Mean predicted aligned error: 9.42 Å

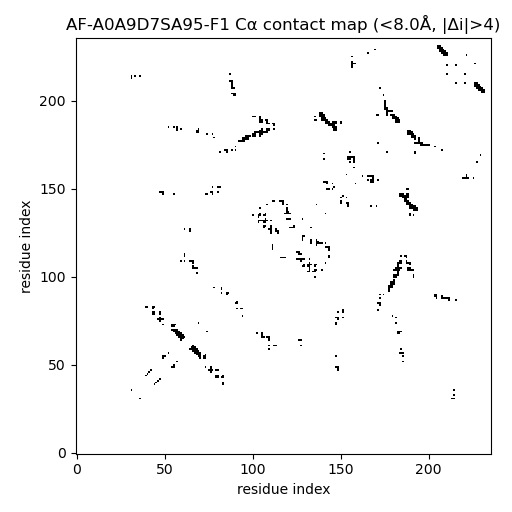Secondary structure (DSSP, 8-state):
---------------------------------HHHHHHHIIIIIITT---SHHHHT---BTTTTB-----HHHHHHHHHHHHHHHHHTT--PPPEE-HHHHHHHHHHHHHHHHHT---SS--TTSTT--HHHHHHHHHEEEEES--HHHHHHHHHHT-SGGGTT-HHHHHHT-TT--EEEEEE-SSEEEEE---------S---SEEEESPSS---GGGSPGGG--EEEETT---

Radius of gyration: 28.02 Å; Cα contacts (8 Å, |Δi|>4): 382; chains: 1; bounding box: 45×32×128 Å

Foldseek 3Di:
DDDDDDDDDDDDDDDDDPPPPPPPPPPPPPVPDPVVLVCLCVCQVVVLDQPDVVQQVAPADLVVLRLGAGDPSLFVSLQSLLCSLLVQQPQNDAAAEDPVLQVLQSLLQSQCVNQVHQDLQDDPPTRSDDPSNNPLSVQWDKFFQDWRSRRVLCLCLQDDPVCLQSVSNCLSNPNQHRYKHKHTDRTMITIGRPDGDPDPPPDDDQKGKVNDPDDDDPVSQRPPNSIDMGGPPDDD

Organism: NCBI:txid2981993

Sequence (236 aa):
MNKFNKLIGILFNSIVFFGFSLSYTYSQSSNFNRDSFYYNYETNFLGSEIKDLFELNWTGNVNSCISGSISKKAHEKILQRIFYFRTLVGLKKHLEFDEEYSNYCQDAALMMKANNALDHKPPTSWKCYTTNGAFAASTSNLALGSWGHLGINSLIVDNGINNYFVGHRRWLLYPRNHKFSSGSTDNSLATYVRFRDNDIISPYPEFIAYPSSGYFPKTLIPNGLRWSFSKKRCKF